Protein 4TWI (pdb70)

Foldseek 3Di:
DVVVLCQLLVWPAEAEEEALQQCVVQVQDRLPQALPPVSPHRVLCLQAPVNCVVCVLVSLVSLLVNQQSLLPTAHFLLLLLQQLCVVVVRYDAYEYCDQHCRNVRSPRDHYQHQFHHSQKKAFPPDGDIDGDNHGDDGPPFDADPVPRGGIDGGTHHPVGDGPPVSVVVLQVSLLPTQEYEYEHDQLPDPPSSVSPVNNVVVNHAYAYEEQDDHPCNVRHPHHHHDRSSVVSNVSSVSSVVVND/DDDDDDD

Nearest PDB structures (foldseek):
  1ici-assembly1_A  TM=9.979E-01  e=3.029E-50  Archaeoglobus fulgidus
  1m2k-assembly1_A  TM=9.751E-01  e=1.712E-48  Archaeoglobus fulgidus
  1m2h-assembly1_A  TM=9.769E-01  e=1.102E-47  Archaeoglobus fulgidus
  1m2j-assembly1_A  TM=9.767E-01  e=1.927E-47  Archaeoglobus fulgidus
  1m2n-assembly1_B  TM=9.833E-01  e=1.233E-45  Archaeoglobus fulgidus

InterPro domains:
  IPR003000 Sirtuin family [PF02146] (20-192)
  IPR026590 Sirtuin family, catalytic core domain [PS50305] (1-243)
  IPR026591 Sirtuin, catalytic core small domain superfamily [G3DSA:3.30.1600.10] (29-162)
  IPR027546 Sirtuin, class III [MF_01121] (13-242)
  IPR027546 Sirtuin, class III [cd01412] (13-237)
  IPR029035 DHS-like NAD/FAD-binding domain superfamily [SSF52467] (3-240)
  IPR050134 NAD-dependent sirtuin protein deacylases [PTHR11085] (3-240)

Sequence (251 aa):
DEKLLKTIAESKYLVALTGAGVSAESGIPTFRGKDGLWNRYRPEELANPQAFAKDPEKVWKWYAWRMEKVFNAQPNKAHQAFAELERLGVLKCLLITQNVDDLHEERAGSRNVIHLHGSLRVVRCTSCNNSFEVESSAPKIPPLPKCDKCGSLLRPGVVWFGEMLPPDVLDRAMREVERADVIIVAGTSAVVVQPAASSLPLIVKQRGGAIIEINPDETPLTPIADYSLRGKAGEVMDELVRHVRKALSKGGARHR

Structure (mmCIF, N/CA/C/O backbone):
data_4TWI
#
_entry.id   4TWI
#
_cell.length_a   44.610
_cell.length_b   51.362
_cell.length_c   57.687
_cell.angle_alpha   90.00
_cell.angle_beta   101.85
_cell.angle_gamma   90.00
#
_symmetry.space_group_name_H-M   'P 1 21 1'
#
loop_
_entity.id
_entity.type
_entity.pdbx_description
1 polymer 'NAD-dependent protein deacylase 1'
2 polymer 'Succinylated H4 Peptide (aa8-20)'
3 non-polymer 'ZINC ION'
4 non-polymer GLYCEROL
5 water water
#
loop_
_atom_site.group_PDB
_atom_site.id
_atom_site.type_symbol
_atom_site.label_atom_id
_atom_site.label_alt_id
_atom_site.label_comp_id
_atom_site.label_asym_id
_atom_site.label_entity_id
_atom_site.label_seq_id
_atom_site.pdbx_PDB_ins_code
_atom_site.Cartn_x
_atom_site.Cartn_y
_atom_site.Cartn_z
_atom_site.occupancy
_atom_site.B_iso_or_equiv
_atom_site.auth_seq_id
_atom_site.auth_comp_id
_atom_site.auth_asym_id
_atom_site.auth_atom_id
_atom_site.pdbx_PDB_model_num
ATOM 1 N N . ASP A 1 2 ? 20.737 13.154 3.462 1.00 38.79 2 ASP A N 1
ATOM 2 C CA . ASP A 1 2 ? 19.616 13.142 2.475 1.00 39.06 2 ASP A CA 1
ATOM 3 C C . ASP A 1 2 ? 19.874 12.171 1.325 1.00 37.41 2 ASP A C 1
ATOM 4 O O . ASP A 1 2 ? 19.198 11.151 1.210 1.00 36.92 2 ASP A O 1
ATOM 9 N N . GLU A 1 3 ? 20.861 12.488 0.490 1.00 35.93 3 GLU A N 1
ATOM 10 C CA . GLU A 1 3 ? 21.017 11.843 -0.819 1.00 34.82 3 GLU A CA 1
ATOM 11 C C . GLU A 1 3 ? 21.181 10.324 -0.761 1.00 32.87 3 GLU A C 1
ATOM 12 O O . GLU A 1 3 ? 20.544 9.604 -1.532 1.00 31.92 3 GLU A O 1
ATOM 18 N N . LYS A 1 4 ? 22.028 9.840 0.144 1.00 31.20 4 LYS A N 1
ATOM 19 C CA . LYS A 1 4 ? 22.215 8.398 0.322 1.00 29.99 4 LYS A CA 1
ATOM 20 C C . LYS A 1 4 ? 20.937 7.758 0.868 1.00 28.35 4 LYS A C 1
ATOM 21 O O . LYS A 1 4 ? 20.535 6.680 0.427 1.00 28.41 4 LYS A O 1
ATOM 23 N N . LEU A 1 5 ? 20.311 8.431 1.831 1.00 27.51 5 LEU A N 1
ATOM 24 C CA . LEU A 1 5 ? 19.021 8.005 2.376 1.00 26.88 5 LEU A CA 1
ATOM 25 C C . LEU A 1 5 ? 17.930 7.999 1.300 1.00 26.06 5 LEU A C 1
ATOM 26 O O . LEU A 1 5 ? 17.204 7.013 1.143 1.00 25.70 5 LEU A O 1
ATOM 31 N N . LEU A 1 6 ? 17.827 9.099 0.560 1.00 25.57 6 LEU A N 1
ATOM 32 C CA . LEU A 1 6 ? 16.844 9.224 -0.520 1.00 24.80 6 LEU A CA 1
ATOM 33 C C . LEU A 1 6 ? 17.035 8.132 -1.565 1.00 24.68 6 LEU A C 1
ATOM 34 O O . LEU A 1 6 ? 16.067 7.500 -1.989 1.00 24.01 6 LEU A O 1
ATOM 36 N N . LYS A 1 7 ? 18.289 7.910 -1.964 1.00 24.59 7 LYS A N 1
ATOM 37 C CA . LYS A 1 7 ? 18.627 6.875 -2.942 1.00 24.46 7 LYS A CA 1
ATOM 38 C C . LYS A 1 7 ? 18.251 5.477 -2.453 1.00 24.24 7 LYS A C 1
ATOM 39 O O . LYS A 1 7 ? 17.710 4.677 -3.216 1.00 24.64 7 LYS A O 1
ATOM 41 N N . THR A 1 8 ? 18.541 5.192 -1.183 1.00 23.61 8 THR A N 1
ATOM 42 C CA . THR A 1 8 ? 18.188 3.909 -0.570 1.00 23.11 8 THR A CA 1
ATOM 43 C C . THR A 1 8 ? 16.689 3.619 -0.694 1.00 22.79 8 THR A C 1
ATOM 44 O O . THR A 1 8 ? 16.293 2.502 -1.030 1.00 21.80 8 THR A O 1
ATOM 48 N N . ILE A 1 9 ? 15.861 4.628 -0.432 1.00 23.10 9 ILE A N 1
ATOM 49 C CA . ILE A 1 9 ? 14.409 4.464 -0.511 1.00 23.44 9 ILE A CA 1
ATOM 50 C C . ILE A 1 9 ? 13.951 4.414 -1.964 1.00 24.10 9 ILE A C 1
ATOM 51 O O . ILE A 1 9 ? 13.190 3.526 -2.347 1.00 23.79 9 ILE A O 1
ATOM 56 N N . ALA A 1 10 ? 14.417 5.374 -2.760 1.00 25.46 10 ALA A N 1
ATOM 57 C CA . ALA A 1 10 ? 14.001 5.500 -4.161 1.00 26.58 10 ALA A CA 1
ATOM 58 C C . ALA A 1 10 ? 14.339 4.263 -4.991 1.00 27.15 10 ALA A C 1
ATOM 59 O O . ALA A 1 10 ? 13.531 3.827 -5.809 1.00 27.70 10 ALA A O 1
ATOM 61 N N . GLU A 1 11 ? 15.524 3.696 -4.771 1.00 28.35 11 GLU A N 1
ATOM 62 C CA . GLU A 1 11 ? 15.991 2.547 -5.551 1.00 28.40 11 GLU A CA 1
ATOM 63 C C . GLU A 1 11 ? 15.614 1.186 -4.951 1.00 27.60 11 GLU A C 1
ATOM 64 O O . GLU A 1 11 ? 15.956 0.147 -5.516 1.00 26.85 11 GLU A O 1
ATOM 70 N N . SER A 1 12 ? 14.906 1.184 -3.823 1.00 26.64 12 SER A N 1
ATOM 71 C CA . SER A 1 12 ? 14.525 -0.069 -3.163 1.00 25.85 12 SER A CA 1
ATOM 72 C C . SER A 1 12 ? 13.682 -0.949 -4.080 1.00 25.22 12 SER A C 1
ATOM 73 O O . SER A 1 12 ? 12.870 -0.446 -4.857 1.00 25.64 12 SER A O 1
ATOM 76 N N . LYS A 1 13 ? 13.890 -2.260 -3.986 1.00 25.01 13 LYS A N 1
ATOM 77 C CA . LYS A 1 13 ? 13.148 -3.238 -4.782 1.00 24.86 13 LYS A CA 1
ATOM 78 C C . LYS A 1 13 ? 11.923 -3.773 -4.043 1.00 23.47 13 LYS A C 1
ATOM 79 O O . LYS A 1 13 ? 10.925 -4.137 -4.669 1.00 22.71 13 LYS A O 1
ATOM 85 N N . TYR A 1 14 ? 12.002 -3.837 -2.716 1.00 21.80 14 TYR A N 1
ATOM 86 C CA . TYR A 1 14 ?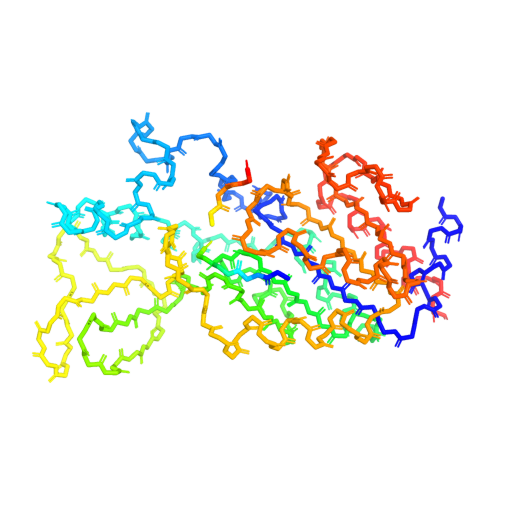 10.870 -4.280 -1.908 1.00 20.49 14 TYR A CA 1
ATOM 87 C C . TYR A 1 14 ? 10.908 -3.627 -0.528 1.00 19.42 14 TYR A C 1
ATOM 88 O O . TYR A 1 14 ? 11.338 -4.237 0.447 1.00 19.36 14 TYR A O 1
ATOM 97 N N . LEU A 1 15 ? 10.470 -2.374 -0.466 1.00 18.32 15 LEU A N 1
ATOM 98 C CA . LEU A 1 15 ? 10.438 -1.628 0.788 1.00 17.53 15 LEU A CA 1
ATOM 99 C C . LEU A 1 15 ? 9.175 -1.956 1.580 1.00 16.53 15 LEU A C 1
ATOM 100 O O . LEU A 1 15 ? 8.072 -2.008 1.030 1.00 15.86 15 LEU A O 1
ATOM 105 N N . VAL A 1 16 ? 9.350 -2.171 2.879 1.00 15.54 16 VAL A N 1
ATOM 106 C CA . VAL A 1 16 ? 8.232 -2.362 3.788 1.00 14.77 16 VAL A CA 1
ATOM 107 C C . VAL A 1 16 ? 8.389 -1.394 4.945 1.00 14.08 16 VAL A C 1
ATOM 108 O O . VAL A 1 16 ? 9.402 -0.698 5.065 1.00 13.75 16 VAL A O 1
ATOM 112 N N . ALA A 1 17 ? 7.373 -1.340 5.790 1.00 13.32 17 ALA A N 1
ATOM 113 C CA . ALA A 1 17 ? 7.416 -0.460 6.933 1.00 12.71 17 ALA A CA 1
ATOM 114 C C . ALA A 1 17 ? 6.859 -1.147 8.161 1.00 12.25 17 ALA A C 1
ATOM 115 O O . ALA A 1 17 ? 6.033 -2.058 8.067 1.00 12.09 17 ALA A O 1
ATOM 117 N N . LEU A 1 18 ? 7.358 -0.712 9.311 1.00 11.70 18 LEU A N 1
ATOM 118 C CA . LEU A 1 18 ? 6.822 -1.107 10.599 1.00 11.48 18 LEU A CA 1
ATOM 119 C C . LEU A 1 18 ? 6.509 0.182 11.340 1.00 11.13 18 LEU A C 1
ATOM 120 O O . LEU A 1 18 ? 7.392 1.018 11.513 1.00 11.28 18 LEU A O 1
ATOM 125 N N . THR A 1 19 ? 5.260 0.354 11.763 1.00 10.86 19 THR A N 1
ATOM 126 C CA . THR A 1 19 ? 4.880 1.559 12.496 1.00 10.77 19 THR A CA 1
ATOM 1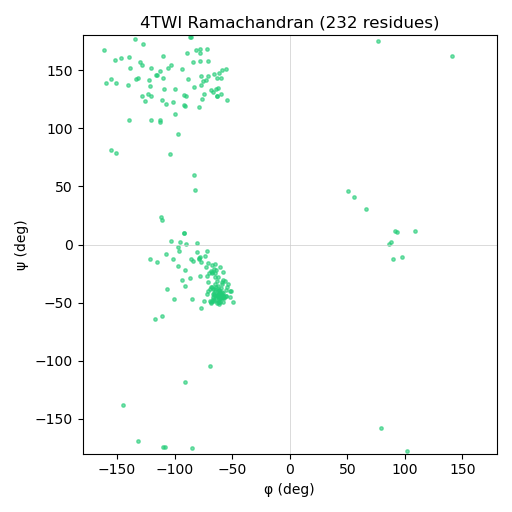27 C C . THR A 1 19 ? 4.341 1.218 13.884 1.00 10.79 19 THR A C 1
ATOM 128 O O . THR A 1 19 ? 3.812 0.126 14.112 1.00 10.39 19 THR A O 1
ATOM 132 N N . GLY A 1 20 ? 4.510 2.161 14.804 1.00 10.98 20 GLY A N 1
ATOM 133 C CA . GLY A 1 20 ? 3.995 2.042 16.163 1.00 11.25 20 GLY A CA 1
ATOM 134 C C . GLY A 1 20 ? 3.256 3.301 16.569 1.00 11.52 20 GLY A C 1
ATOM 135 O O . GLY A 1 20 ? 3.005 4.176 15.744 1.00 11.33 20 GLY A O 1
ATOM 136 N N . ALA A 1 21 ? 2.939 3.403 17.857 1.00 11.95 21 ALA A N 1
ATOM 137 C CA . ALA A 1 21 ? 2.037 4.445 18.368 1.00 12.28 21 ALA A CA 1
ATOM 138 C C . ALA A 1 21 ? 2.479 5.881 18.074 1.00 12.49 21 ALA A C 1
ATOM 139 O O . ALA A 1 21 ? 1.651 6.792 18.057 1.00 12.41 21 ALA A O 1
ATOM 141 N N . GLY A 1 22 ? 3.775 6.081 17.847 1.00 12.93 22 GLY A N 1
ATOM 142 C CA . GLY A 1 22 ? 4.323 7.406 17.600 1.00 13.20 22 GLY A CA 1
ATOM 143 C C . GLY A 1 22 ? 3.842 8.078 16.326 1.00 13.35 22 GLY A C 1
ATOM 144 O O . GLY A 1 22 ? 3.860 9.304 16.240 1.00 14.46 22 GLY A O 1
ATOM 145 N N . VAL A 1 23 ? 3.406 7.302 15.337 1.00 13.09 23 VAL A N 1
ATOM 146 C CA . VAL A 1 23 ? 2.853 7.899 14.114 1.00 13.04 23 VAL A CA 1
ATOM 147 C C . VAL A 1 23 ? 1.409 8.395 14.295 1.00 12.86 23 VAL A C 1
ATOM 148 O O . VAL A 1 23 ? 0.905 9.110 13.447 1.00 13.17 23 VAL A O 1
ATOM 152 N N . SER A 1 24 ? 0.757 8.048 15.406 1.00 12.76 24 SER A N 1
ATOM 153 C CA . SER A 1 24 ? -0.627 8.462 15.627 1.00 12.79 24 SER A CA 1
ATOM 154 C C . SER A 1 24 ? -0.819 9.547 16.690 1.00 12.94 24 SER A C 1
ATOM 155 O O . SER A 1 24 ? -1.919 10.076 16.816 1.00 12.69 24 SER A O 1
ATOM 158 N N . ALA A 1 25 ? 0.240 9.892 17.426 1.00 13.24 25 ALA A N 1
ATOM 159 C CA . ALA A 1 25 ? 0.174 10.960 18.435 1.00 13.63 25 ALA A CA 1
ATOM 160 C C . ALA A 1 25 ? -0.325 12.283 17.853 1.00 14.00 25 ALA A C 1
ATOM 161 O O . ALA A 1 25 ? -1.106 12.994 18.490 1.00 13.70 25 ALA A O 1
ATOM 163 N N . GLU A 1 26 ? 0.111 12.602 16.638 1.00 14.69 26 GLU A N 1
ATOM 164 C CA . GLU A 1 26 ? -0.281 13.855 15.980 1.00 15.44 26 GLU A CA 1
ATOM 165 C C . GLU A 1 26 ? -1.748 13.874 15.517 1.00 14.76 26 GLU A C 1
ATOM 166 O O . GLU A 1 26 ? -2.244 14.903 15.049 1.00 14.48 26 GLU A O 1
ATOM 172 N N . SER A 1 27 ? -2.437 12.740 15.652 1.00 14.00 27 SER A N 1
ATOM 173 C CA . SER A 1 27 ? -3.885 12.676 15.456 1.00 13.82 27 SER A CA 1
ATOM 174 C C . SER A 1 27 ? -4.639 12.809 16.781 1.00 13.72 27 SER A C 1
ATOM 175 O O . SER A 1 27 ? -5.866 12.717 16.806 1.00 13.94 27 SER A O 1
ATOM 178 N N . GLY A 1 28 ? -3.908 12.997 17.878 1.00 13.68 28 GLY A N 1
ATOM 179 C CA . GLY A 1 28 ? -4.514 13.106 19.208 1.00 13.66 28 GLY A CA 1
ATOM 180 C C . GLY A 1 28 ? -4.615 11.809 19.995 1.00 13.78 28 GLY A C 1
ATOM 181 O O . GLY A 1 28 ? -5.272 11.769 21.033 1.00 13.56 28 GLY A O 1
ATOM 182 N N . ILE A 1 29 ? -3.967 10.749 19.516 1.00 13.95 29 ILE A N 1
ATOM 183 C CA . ILE A 1 29 ? -3.994 9.456 20.200 1.00 14.26 29 ILE A CA 1
ATOM 184 C C . ILE A 1 29 ? -2.705 9.278 21.010 1.00 14.88 29 ILE A C 1
ATOM 185 O O . ILE A 1 29 ? -1.629 9.150 20.429 1.00 14.78 29 ILE A O 1
ATOM 190 N N . PRO A 1 30 ? -2.800 9.267 22.357 1.00 15.37 30 PRO A N 1
ATOM 191 C CA . PRO A 1 30 ? -1.592 9.090 23.174 1.00 16.08 30 PRO A CA 1
ATOM 192 C C . PRO A 1 30 ? -0.823 7.818 22.826 1.00 16.94 30 PRO A C 1
ATOM 193 O O . PRO A 1 30 ? -1.428 6.838 22.388 1.00 17.25 30 PRO A O 1
ATOM 197 N N . THR A 1 31 ? 0.492 7.828 23.022 1.00 17.93 31 THR A N 1
ATOM 198 C CA . THR A 1 31 ? 1.305 6.644 22.714 1.00 19.13 31 THR A CA 1
ATOM 199 C C . THR A 1 31 ? 1.075 5.493 23.692 1.00 20.63 31 THR A C 1
ATOM 200 O O . THR A 1 31 ? 1.456 4.357 23.407 1.00 21.00 31 THR A O 1
ATOM 204 N N . PHE A 1 32 ? 0.462 5.778 24.839 1.00 21.89 32 PHE A N 1
ATOM 205 C CA . PHE A 1 32 ? 0.267 4.760 25.871 1.00 23.79 32 PHE A CA 1
ATOM 206 C C . PHE A 1 32 ? 1.607 4.123 26.267 1.00 25.03 32 PHE A C 1
ATOM 207 O O . PHE A 1 32 ? 1.718 2.910 26.443 1.00 25.60 32 PHE A O 1
ATOM 215 N N . ARG A 1 33 ? 2.623 4.979 26.375 1.00 26.01 33 ARG A N 1
ATOM 216 C CA . ARG A 1 33 ? 3.877 4.665 27.051 1.00 27.27 33 ARG A CA 1
ATOM 217 C C . ARG A 1 33 ? 3.897 5.302 28.445 1.00 26.93 33 ARG A C 1
ATOM 218 O O . ARG A 1 33 ? 4.757 4.978 29.268 1.00 28.14 33 ARG A O 1
ATOM 226 N N . GLY A 1 34 ? 2.953 6.211 28.697 1.00 25.26 34 GLY A N 1
ATOM 227 C CA . GLY A 1 34 ? 2.742 6.778 30.026 1.00 24.03 34 GLY A CA 1
ATOM 228 C C . GLY A 1 34 ? 1.732 5.948 30.796 1.00 22.72 34 GLY A C 1
ATOM 229 O O . GLY A 1 34 ? 1.955 4.759 31.038 1.00 22.91 34 GLY A O 1
ATOM 230 N N . LYS A 1 35 ? 0.613 6.567 31.168 1.00 21.06 35 LYS A N 1
ATOM 231 C CA . LYS A 1 35 ? -0.444 5.881 31.906 1.00 19.86 35 LYS A CA 1
ATOM 232 C C . LYS A 1 35 ? -1.667 5.652 31.011 1.00 18.25 35 LYS A C 1
ATOM 233 O O . LYS A 1 35 ? -1.616 5.911 29.806 1.00 17.63 35 LYS A O 1
ATOM 239 N N . ASP A 1 36 ? -2.749 5.138 31.588 1.00 16.82 36 ASP A N 1
ATOM 240 C CA . ASP A 1 36 ? -3.883 4.644 30.799 1.00 16.25 36 ASP A CA 1
ATOM 241 C C . ASP A 1 36 ? -4.637 5.724 30.002 1.00 15.79 36 ASP A C 1
ATOM 242 O O . ASP A 1 36 ? -5.332 5.406 29.039 1.00 15.51 36 ASP A O 1
ATOM 247 N N . GLY A 1 37 ? -4.505 6.988 30.399 1.00 15.26 37 GLY A N 1
ATOM 248 C CA . GLY A 1 37 ? -5.059 8.095 29.609 1.00 15.15 37 GLY A CA 1
ATOM 249 C C . GLY A 1 37 ? -6.487 8.513 29.928 1.00 15.00 37 GLY A C 1
ATOM 250 O O . GLY A 1 37 ? -6.934 9.564 29.472 1.00 14.67 37 GLY A O 1
ATOM 251 N N . LEU A 1 38 ? -7.199 7.699 30.706 1.00 15.02 38 LEU A N 1
ATOM 252 C CA . LEU A 1 38 ? -8.586 7.980 31.092 1.00 15.13 38 LEU A CA 1
ATOM 253 C C . LEU A 1 38 ? -8.652 8.295 32.593 1.00 15.44 38 LEU A C 1
ATOM 254 O O . LEU A 1 38 ? -9.041 9.405 32.984 1.00 15.23 38 LEU A O 1
ATOM 259 N N . TRP A 1 39 ? -8.269 7.322 33.422 1.00 16.00 39 TRP A N 1
ATOM 260 C CA . TRP A 1 39 ? -8.093 7.535 34.869 1.00 16.52 39 TRP A CA 1
ATOM 261 C C . TRP A 1 39 ? -6.690 8.038 35.187 1.00 17.14 39 TRP A C 1
ATOM 262 O O . TRP A 1 39 ? -6.476 8.733 36.185 1.00 17.57 39 TRP A O 1
ATOM 273 N N . ASN A 1 40 ? -5.737 7.651 34.342 1.00 17.42 40 ASN A N 1
ATOM 274 C CA . ASN A 1 40 ? -4.314 7.782 34.623 1.00 17.85 40 ASN A CA 1
ATOM 275 C C . ASN A 1 40 ? -3.931 7.218 35.991 1.00 18.61 40 ASN A C 1
ATOM 276 O O . ASN A 1 40 ? -3.201 7.840 36.755 1.00 18.39 40 ASN A O 1
ATOM 281 N N . ARG A 1 41 ? -4.442 6.020 36.268 1.00 19.76 41 ARG A N 1
ATOM 282 C CA . ARG A 1 41 ? -4.139 5.279 37.492 1.00 21.14 41 ARG A CA 1
ATOM 283 C C . ARG A 1 41 ? -3.390 3.971 37.227 1.00 20.97 41 ARG A C 1
ATOM 284 O O . ARG A 1 41 ? -2.842 3.369 38.155 1.00 20.37 41 ARG A O 1
ATOM 292 N N . TYR A 1 42 ? -3.380 3.532 35.969 1.00 20.50 42 TYR A N 1
ATOM 293 C CA . TYR A 1 42 ? -2.746 2.281 35.579 1.00 20.46 42 TYR A CA 1
ATOM 294 C C . TYR A 1 42 ? -1.795 2.515 34.418 1.00 20.11 42 TYR A C 1
ATOM 295 O O . TYR A 1 42 ? -1.964 3.457 33.637 1.00 19.90 42 TYR A O 1
ATOM 304 N N . ARG A 1 43 ? -0.791 1.652 34.303 1.00 20.08 43 ARG A N 1
ATOM 305 C CA . ARG A 1 43 ? -0.041 1.539 33.060 1.00 20.63 43 ARG A CA 1
ATOM 306 C C . ARG A 1 43 ? -0.988 0.865 32.051 1.00 19.24 43 ARG A C 1
ATOM 307 O O . ARG A 1 43 ? -1.801 0.023 32.436 1.00 18.40 43 ARG A O 1
ATOM 315 N N . PRO A 1 44 ? -0.912 1.247 30.766 1.00 18.39 44 PRO A N 1
ATOM 316 C CA . PRO A 1 44 ? -1.811 0.641 29.765 1.00 18.03 44 PRO A CA 1
ATOM 317 C C . PRO A 1 44 ? -1.743 -0.890 29.728 1.00 17.81 44 PRO A C 1
ATOM 318 O O . PRO A 1 44 ? -2.768 -1.552 29.537 1.00 17.58 44 PRO A O 1
ATOM 322 N N . GLU A 1 45 ? -0.546 -1.440 29.920 1.00 17.55 45 GLU A N 1
ATOM 323 C CA . GLU A 1 45 ? -0.367 -2.892 29.934 1.00 17.86 45 GLU A CA 1
ATOM 324 C C . GLU A 1 45 ? -1.105 -3.579 31.093 1.00 17.25 45 GLU A C 1
ATOM 325 O O . GLU A 1 45 ? -1.405 -4.768 31.010 1.00 17.18 45 GLU A O 1
ATOM 331 N N . GLU A 1 46 ? -1.405 -2.830 32.156 1.00 16.72 46 GLU A N 1
ATOM 332 C CA . GLU A 1 46 ? -2.157 -3.359 33.296 1.00 16.61 46 GLU A CA 1
ATOM 333 C C . GLU A 1 46 ? -3.662 -3.442 33.034 1.00 15.65 46 GLU A C 1
ATOM 334 O O . GLU A 1 46 ? -4.388 -4.045 33.825 1.00 15.40 46 GLU A O 1
ATOM 340 N N . LEU A 1 47 ? -4.125 -2.806 31.959 1.00 14.17 47 LEU A N 1
ATOM 341 C CA . LEU A 1 47 ? -5.519 -2.900 31.521 1.00 13.78 47 LEU A CA 1
ATOM 342 C C . LEU A 1 47 ? -5.662 -3.767 30.274 1.00 13.36 47 LEU A C 1
ATOM 343 O O . LEU A 1 47 ? -6.636 -4.513 30.147 1.00 13.50 47 LEU A O 1
ATOM 348 N N . ALA A 1 48 ? -4.701 -3.665 29.354 1.00 13.20 48 ALA A N 1
ATOM 349 C CA . ALA A 1 48 ? -4.708 -4.459 28.123 1.00 13.02 48 ALA A CA 1
ATOM 350 C C . ALA A 1 48 ? -4.118 -5.852 28.367 1.00 12.93 48 ALA A C 1
ATOM 351 O O . ALA A 1 48 ? -3.115 -6.233 27.756 1.00 12.74 48 ALA A O 1
ATOM 353 N N . ASN A 1 49 ? -4.739 -6.609 29.267 1.00 12.89 49 ASN A N 1
ATOM 354 C CA . ASN A 1 49 ? -4.317 -7.985 29.522 1.00 12.82 49 ASN A CA 1
ATOM 355 C C . ASN A 1 49 ? -5.481 -8.856 30.007 1.00 12.58 49 ASN A C 1
ATOM 356 O O . ASN A 1 49 ? -6.488 -8.331 30.485 1.00 12.43 49 ASN A O 1
ATOM 361 N N . PRO A 1 50 ? -5.362 -10.187 29.854 1.00 12.56 50 PRO A N 1
ATOM 362 C CA . PRO A 1 50 ? -6.481 -11.069 30.212 1.00 12.49 50 PRO A CA 1
ATOM 363 C C . PRO A 1 50 ? -6.786 -11.114 31.710 1.00 12.42 50 PRO A C 1
ATOM 364 O O . PRO A 1 50 ? -7.912 -11.428 32.091 1.00 12.40 50 PRO A O 1
ATOM 368 N N . GLN A 1 51 ? -5.797 -10.817 32.552 1.00 12.57 51 GLN A N 1
ATOM 369 C CA . GLN A 1 51 ? -6.002 -10.861 33.998 1.00 12.53 51 GLN A CA 1
ATOM 370 C C . GLN A 1 51 ? -6.928 -9.721 34.414 1.00 12.48 51 GLN A C 1
ATOM 371 O O . GLN A 1 51 ? -7.903 -9.936 35.133 1.00 12.31 51 GLN A O 1
ATOM 377 N N . ALA A 1 52 ? -6.639 -8.515 33.937 1.00 12.48 52 ALA A N 1
ATOM 378 C CA . ALA A 1 52 ? -7.504 -7.365 34.201 1.00 12.57 52 ALA A CA 1
ATOM 379 C C . ALA A 1 52 ? -8.929 -7.599 33.691 1.00 12.66 52 ALA A C 1
ATOM 380 O O . ALA A 1 52 ? -9.907 -7.238 34.354 1.00 12.92 52 ALA A O 1
ATOM 382 N N . PHE A 1 53 ? -9.048 -8.203 32.511 1.00 12.56 53 PHE A N 1
ATOM 383 C CA . PHE A 1 53 ? -10.345 -8.417 31.891 1.00 12.67 53 PHE A CA 1
ATOM 384 C C . PHE A 1 53 ? -11.180 -9.440 32.661 1.00 13.03 53 PHE A C 1
ATOM 385 O O . PHE A 1 53 ? -12.388 -9.285 32.765 1.00 12.99 53 PHE A O 1
ATOM 393 N N . ALA A 1 54 ? -10.530 -10.469 33.204 1.00 13.51 54 ALA A N 1
ATOM 394 C CA . ALA A 1 54 ? -11.200 -11.449 34.065 1.00 13.75 54 ALA A CA 1
ATOM 395 C C . ALA A 1 54 ? -11.616 -10.847 35.412 1.00 14.25 54 ALA A C 1
ATOM 396 O O . ALA A 1 54 ? -12.683 -11.173 35.931 1.00 14.19 54 ALA A O 1
ATOM 398 N N . LYS A 1 55 ? -10.773 -9.982 35.975 1.00 14.81 55 LYS A N 1
ATOM 399 C CA . LYS A 1 55 ? -11.069 -9.307 37.250 1.00 15.36 55 LYS A CA 1
ATOM 400 C C . LYS A 1 55 ? -12.238 -8.328 37.147 1.00 15.16 55 LYS A C 1
ATOM 401 O O . LYS A 1 55 ? -13.101 -8.276 38.022 1.00 14.62 55 LYS A O 1
ATOM 407 N N . ASP A 1 56 ? -12.238 -7.524 36.091 1.00 14.90 56 ASP A N 1
ATOM 408 C CA . ASP A 1 56 ? -13.208 -6.445 35.958 1.00 14.86 56 ASP A CA 1
ATOM 409 C C . ASP A 1 56 ? -13.393 -6.118 34.479 1.00 14.52 56 ASP A C 1
ATOM 410 O O . ASP A 1 56 ? -12.789 -5.176 33.972 1.00 14.52 56 ASP A O 1
ATOM 415 N N . PRO A 1 57 ? -14.222 -6.910 33.779 1.00 14.40 57 PRO A N 1
ATOM 416 C CA . PRO A 1 57 ? -14.437 -6.667 32.355 1.00 14.43 57 PRO A CA 1
ATOM 417 C C . PRO A 1 57 ? -15.121 -5.324 32.059 1.00 14.68 57 PRO A C 1
ATOM 418 O O . PRO A 1 57 ? -14.895 -4.753 30.994 1.00 14.12 57 PRO A O 1
ATOM 422 N N . GLU A 1 58 ? -15.927 -4.817 32.991 1.00 15.08 58 GLU A N 1
ATOM 423 C CA . GLU A 1 58 ? -16.575 -3.518 32.792 1.00 15.65 58 GLU A CA 1
ATOM 424 C C . GLU A 1 58 ? -15.541 -2.393 32.759 1.00 15.15 58 GLU A C 1
ATOM 425 O O . GLU A 1 58 ? -15.628 -1.503 31.915 1.00 15.00 58 GLU A O 1
ATOM 431 N N . LYS A 1 59 ? -14.571 -2.437 33.673 1.00 14.74 59 LYS A N 1
ATOM 432 C CA . LYS A 1 59 ? -13.503 -1.434 33.716 1.00 14.57 59 LYS A CA 1
ATOM 433 C C . LYS A 1 59 ? -12.685 -1.463 32.434 1.00 13.83 59 LYS A C 1
ATOM 434 O O . LYS A 1 59 ? -12.407 -0.416 31.840 1.00 13.59 59 LYS A O 1
ATOM 440 N N . VAL A 1 60 ? -12.295 -2.664 32.015 1.00 13.00 60 VAL A N 1
ATOM 441 C CA . VAL A 1 60 ? -11.512 -2.816 30.798 1.00 12.64 60 VAL A CA 1
ATOM 442 C C . VAL A 1 60 ? -12.319 -2.358 29.581 1.00 12.46 60 VAL A C 1
ATOM 443 O O . VAL A 1 60 ? -11.791 -1.641 28.740 1.00 12.18 60 VAL A O 1
ATOM 447 N N . TRP A 1 61 ? -13.592 -2.747 29.498 1.00 12.39 61 TRP A N 1
ATOM 448 C CA . TRP A 1 61 ? -14.455 -2.292 28.392 1.00 12.55 61 TRP A CA 1
ATOM 449 C C . TRP A 1 61 ? -14.659 -0.774 28.363 1.00 12.85 61 TRP A C 1
ATOM 450 O O . TRP A 1 61 ? -14.674 -0.175 27.290 1.00 12.90 61 TRP A O 1
ATOM 461 N N . LYS A 1 62 ? -14.832 -0.155 29.528 1.00 13.27 62 LYS A N 1
ATOM 462 C CA . LYS A 1 62 ? -14.964 1.304 29.596 1.00 13.74 62 LYS A CA 1
ATOM 463 C C . LYS A 1 62 ? -13.744 1.981 28.970 1.00 13.22 62 LYS A C 1
ATOM 464 O O . LYS A 1 62 ? -13.870 2.919 28.177 1.00 12.94 62 LYS A O 1
ATOM 470 N N . TRP A 1 63 ? -12.564 1.495 29.335 1.00 12.82 63 TRP A N 1
ATOM 471 C CA . TRP A 1 63 ? -11.316 1.977 28.757 1.00 12.48 63 TRP A CA 1
ATOM 472 C C . TRP A 1 63 ? -11.306 1.795 27.238 1.00 12.26 63 TRP A C 1
ATOM 473 O O . TRP A 1 63 ? -11.012 2.735 26.510 1.00 12.22 63 TRP A O 1
ATOM 484 N N . TYR A 1 64 ? -11.652 0.601 26.756 1.00 12.07 64 TYR A N 1
ATOM 485 C CA . TYR A 1 64 ? -11.638 0.345 25.308 1.00 11.85 64 TYR A CA 1
ATOM 486 C C . TYR A 1 64 ? -12.687 1.150 24.535 1.00 11.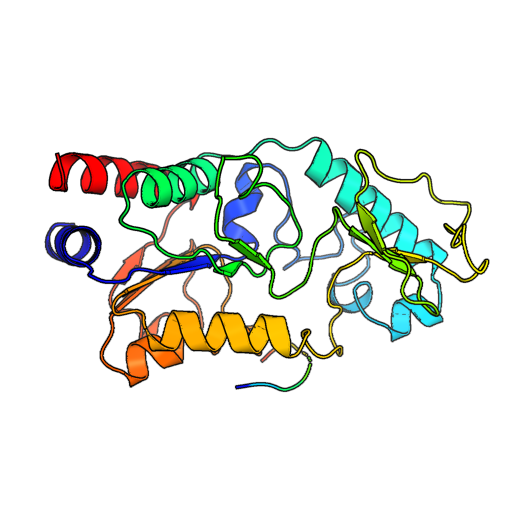90 64 TYR A C 1
ATOM 487 O O . TYR A 1 64 ? -12.405 1.620 23.432 1.00 11.84 64 TYR A O 1
ATOM 496 N N . ALA A 1 65 ? -13.873 1.316 25.115 1.00 11.72 65 ALA A N 1
ATOM 497 C CA . ALA A 1 65 ? -14.921 2.151 24.512 1.00 11.77 65 ALA A CA 1
ATOM 498 C C . ALA A 1 65 ? -14.434 3.589 24.332 1.00 11.76 65 ALA A C 1
ATOM 499 O O . ALA A 1 65 ? -14.669 4.209 23.285 1.00 11.70 65 ALA A O 1
ATOM 501 N N . TRP A 1 66 ? -13.757 4.110 25.355 1.00 11.91 66 TRP A N 1
ATOM 502 C CA . TRP A 1 66 ? -13.123 5.429 25.280 1.00 12.05 66 TRP A CA 1
ATOM 503 C C . TRP A 1 66 ? -12.045 5.458 24.185 1.00 12.30 66 TRP A C 1
ATOM 504 O O . TRP A 1 66 ? -12.063 6.341 23.328 1.00 12.03 66 TRP A O 1
ATOM 515 N N . ARG A 1 67 ? -11.128 4.488 24.210 1.00 12.71 67 ARG A N 1
ATOM 516 C CA . ARG A 1 67 ? -10.079 4.363 23.178 1.00 13.36 67 ARG A CA 1
ATOM 517 C C . ARG A 1 67 ? -10.683 4.361 21.769 1.00 13.28 67 ARG A C 1
ATOM 518 O O . ARG A 1 67 ? -10.174 5.022 20.858 1.00 13.44 67 ARG A O 1
ATOM 526 N N . MET A 1 68 ? -11.754 3.586 21.595 1.00 13.21 68 MET A N 1
ATOM 527 C CA . MET A 1 68 ? -12.447 3.475 20.312 1.00 13.38 68 MET A CA 1
ATOM 528 C C . MET A 1 68 ? -13.032 4.805 19.845 1.00 13.42 68 MET A C 1
ATOM 529 O O . MET A 1 68 ? -12.827 5.210 18.705 1.00 12.88 68 MET A O 1
ATOM 534 N N . GLU A 1 69 ? -13.761 5.475 20.730 1.00 13.75 69 GLU A N 1
ATOM 535 C CA . GLU A 1 69 ? -14.362 6.764 20.402 1.00 14.32 69 GLU A CA 1
ATOM 536 C C . GLU A 1 69 ? -13.301 7.773 19.961 1.00 14.05 69 GLU A C 1
ATOM 537 O O . GLU A 1 69 ? -13.490 8.475 18.967 1.00 13.26 69 GLU A O 1
ATOM 543 N N . LYS A 1 70 ? -12.195 7.845 20.699 1.00 14.03 70 LYS A N 1
ATOM 544 C CA . LYS A 1 70 ? -11.137 8.805 20.382 1.00 14.33 70 LYS A CA 1
ATOM 545 C C . LYS A 1 70 ? -10.538 8.519 19.008 1.00 14.00 70 LYS A C 1
ATOM 546 O O . LYS A 1 70 ? -10.317 9.440 18.220 1.00 13.92 70 LYS A O 1
ATOM 552 N N . VAL A 1 71 ? -10.278 7.245 18.722 1.00 13.60 71 VAL A N 1
ATOM 553 C CA . VAL A 1 71 ? -9.722 6.852 17.426 1.00 13.56 71 VAL A CA 1
ATOM 554 C C . VAL A 1 71 ? -10.717 7.095 16.292 1.00 13.69 71 VAL A C 1
ATOM 555 O O . VAL A 1 71 ? -10.351 7.646 15.254 1.00 13.26 71 VAL A O 1
ATOM 559 N N . PHE A 1 72 ? -11.970 6.686 16.484 1.00 13.83 72 PHE A N 1
ATOM 560 C CA . PHE A 1 72 ? -12.976 6.845 15.429 1.00 14.12 72 PHE A CA 1
ATOM 561 C C . PHE A 1 72 ? -13.231 8.322 15.098 1.00 14.81 72 PHE A C 1
ATOM 562 O O . PHE A 1 72 ? -13.536 8.650 13.954 1.00 14.80 72 PHE A O 1
ATOM 570 N N . ASN A 1 73 ? -13.088 9.201 16.093 1.00 15.56 73 ASN A N 1
ATOM 571 C CA . ASN A 1 73 ? -13.226 10.657 15.900 1.00 16.58 73 ASN A CA 1
ATOM 572 C C . ASN A 1 73 ? -11.945 11.361 15.434 1.00 16.53 73 ASN A C 1
ATOM 573 O O . ASN A 1 73 ? -11.987 12.529 15.041 1.00 16.66 73 ASN A O 1
ATOM 578 N N . ALA A 1 74 ? -10.810 10.672 15.501 1.00 16.30 74 ALA A N 1
ATOM 579 C CA . ALA A 1 74 ? -9.534 11.237 15.061 1.00 16.26 74 ALA A CA 1
ATOM 580 C C . ALA A 1 74 ? -9.424 11.206 13.540 1.00 16.39 74 ALA A C 1
ATOM 581 O O . ALA A 1 74 ? -10.104 10.428 12.882 1.00 16.22 74 ALA A O 1
ATOM 583 N N . GLN A 1 75 ? -8.569 12.067 12.993 1.00 16.79 75 GLN A N 1
ATOM 584 C CA . GLN A 1 75 ? -8.277 12.072 11.564 1.00 16.84 75 GLN A CA 1
ATOM 585 C C . GLN A 1 75 ? -6.835 11.649 11.333 1.00 16.26 75 GLN A C 1
ATOM 586 O O . GLN A 1 75 ? -5.973 11.891 12.180 1.00 15.60 75 GLN A O 1
ATOM 592 N N . PRO A 1 76 ? -6.562 11.001 10.189 1.00 15.55 76 PRO A N 1
ATOM 593 C CA . PRO A 1 76 ? -5.166 10.709 9.881 1.00 15.41 76 PRO A CA 1
ATOM 594 C C . PRO A 1 76 ? -4.339 11.991 9.805 1.00 15.23 76 PRO A C 1
ATOM 595 O O . PRO A 1 76 ? -4.863 13.050 9.457 1.00 15.00 76 PRO A O 1
ATOM 599 N N . ASN A 1 77 ? -3.060 11.887 10.141 1.00 15.07 77 ASN A N 1
ATOM 600 C CA . ASN A 1 77 ? -2.149 13.026 10.149 1.00 15.06 77 ASN A CA 1
ATOM 601 C C . ASN A 1 77 ? -1.145 12.880 9.010 1.00 15.32 77 ASN A C 1
ATOM 602 O O . ASN A 1 77 ? -1.251 11.958 8.197 1.00 14.89 77 ASN A O 1
ATOM 607 N N . LYS A 1 78 ? -0.176 13.786 8.955 1.00 15.63 78 LYS A N 1
ATOM 608 C CA . LYS A 1 78 ? 0.826 13.787 7.881 1.00 16.16 78 LYS A CA 1
ATOM 609 C C . LYS A 1 78 ? 1.648 12.495 7.752 1.00 15.55 78 LYS A C 1
ATOM 610 O O . LYS A 1 78 ? 2.070 12.144 6.649 1.00 15.30 78 LYS A O 1
ATOM 616 N N . ALA A 1 79 ? 1.877 11.788 8.856 1.00 15.04 79 ALA A N 1
ATOM 617 C CA . ALA A 1 79 ? 2.610 10.519 8.791 1.00 14.84 79 ALA A CA 1
ATOM 618 C C . ALA A 1 79 ? 1.787 9.462 8.066 1.00 14.57 79 ALA A C 1
ATOM 619 O O . ALA A 1 79 ? 2.284 8.800 7.159 1.00 14.65 79 ALA A O 1
ATOM 621 N N . HIS A 1 80 ? 0.524 9.311 8.462 1.00 14.35 80 HIS A N 1
ATOM 622 C CA . HIS A 1 80 ? -0.373 8.358 7.801 1.00 14.24 80 HIS A CA 1
ATOM 623 C C . HIS A 1 80 ? -0.505 8.673 6.306 1.00 14.56 80 HIS A C 1
ATOM 624 O O . HIS A 1 80 ? -0.448 7.778 5.468 1.00 14.38 80 HIS A O 1
ATOM 631 N N . GLN A 1 81 ? -0.673 9.950 5.981 1.00 15.21 81 GLN A N 1
ATOM 632 C CA . GLN A 1 81 ? -0.785 10.380 4.589 1.00 15.84 81 GLN A CA 1
ATOM 633 C C . GLN A 1 81 ? 0.480 10.027 3.805 1.00 15.53 81 GLN A C 1
ATOM 634 O O . GLN A 1 81 ? 0.401 9.517 2.680 1.00 15.26 81 GLN A O 1
ATOM 640 N N . ALA A 1 82 ? 1.639 10.278 4.412 1.00 15.24 82 ALA A N 1
ATOM 641 C CA . ALA A 1 82 ? 2.932 9.977 3.784 1.00 15.09 82 ALA A CA 1
ATOM 642 C C . ALA A 1 82 ? 3.088 8.492 3.463 1.00 14.79 82 ALA A C 1
ATOM 643 O O . ALA A 1 82 ? 3.512 8.140 2.367 1.00 14.53 82 ALA A O 1
ATOM 645 N N . PHE A 1 83 ? 2.733 7.622 4.406 1.00 14.65 83 PHE A N 1
ATOM 646 C CA . PHE A 1 83 ? 2.825 6.176 4.174 1.00 14.56 83 PHE A CA 1
ATOM 647 C C . PHE A 1 83 ? 1.867 5.713 3.074 1.00 15.06 83 PHE A C 1
ATOM 648 O O . PHE A 1 83 ? 2.217 4.853 2.265 1.00 14.98 83 PHE A O 1
ATOM 656 N N . ALA A 1 84 ? 0.668 6.292 3.044 1.00 15.55 84 ALA A N 1
ATOM 657 C CA . ALA A 1 84 ? -0.295 6.004 1.981 1.00 15.97 84 ALA A CA 1
ATOM 658 C C . ALA A 1 84 ? 0.273 6.434 0.628 1.00 16.60 84 ALA A C 1
ATOM 659 O O . ALA A 1 84 ? 0.191 5.693 -0.351 1.00 16.71 84 ALA A O 1
ATOM 661 N N . GLU A 1 85 ? 0.873 7.621 0.596 1.00 17.77 85 GLU A N 1
ATOM 662 C CA . GLU A 1 85 ? 1.487 8.160 -0.622 1.00 18.55 85 GLU A CA 1
ATOM 663 C C . GLU A 1 85 ? 2.630 7.274 -1.135 1.00 18.37 85 GLU A C 1
ATOM 664 O O . GLU A 1 85 ? 2.772 7.087 -2.345 1.00 18.61 85 GLU A O 1
ATOM 670 N N . LEU A 1 86 ? 3.437 6.732 -0.223 1.00 18.53 86 LEU A N 1
ATOM 671 C CA . LEU A 1 86 ? 4.530 5.824 -0.604 1.00 18.40 86 LEU A CA 1
ATOM 672 C C . LEU A 1 86 ? 4.009 4.528 -1.221 1.00 18.51 86 LEU A C 1
ATOM 673 O O . LEU A 1 86 ? 4.658 3.952 -2.097 1.00 18.19 86 LEU A O 1
ATOM 678 N N . GLU A 1 87 ? 2.856 4.056 -0.748 1.00 18.51 87 GLU A N 1
ATOM 679 C CA . GLU A 1 87 ? 2.210 2.897 -1.355 1.00 19.14 87 GLU A CA 1
ATOM 680 C C . GLU A 1 87 ? 1.633 3.279 -2.715 1.00 19.31 87 GLU A C 1
ATOM 681 O O . GLU A 1 87 ? 1.765 2.524 -3.675 1.00 18.93 87 GLU A O 1
ATOM 687 N N . ARG A 1 88 ? 1.005 4.454 -2.784 1.00 19.65 88 ARG A N 1
ATOM 688 C CA . ARG A 1 88 ? 0.416 4.962 -4.029 1.00 20.41 88 ARG A CA 1
ATOM 689 C C . ARG A 1 88 ? 1.475 5.062 -5.124 1.00 20.29 88 ARG A C 1
ATOM 690 O O . ARG A 1 88 ? 1.228 4.686 -6.271 1.00 20.86 88 ARG A O 1
ATOM 698 N N . LEU A 1 89 ? 2.659 5.542 -4.752 1.00 20.31 89 LEU A N 1
ATOM 699 C CA . LEU A 1 89 ? 3.788 5.670 -5.679 1.00 20.51 89 LEU A CA 1
ATOM 700 C C . LEU A 1 89 ? 4.447 4.326 -6.050 1.00 20.73 89 LEU A C 1
ATOM 701 O O . LEU A 1 89 ? 5.279 4.272 -6.956 1.00 21.37 89 LEU A O 1
ATOM 706 N N . GLY A 1 90 ? 4.077 3.250 -5.359 1.00 20.80 90 GLY A N 1
ATOM 707 C CA . GLY A 1 90 ? 4.599 1.910 -5.653 1.00 20.58 90 GLY A CA 1
ATOM 708 C C . GLY A 1 90 ? 5.899 1.542 -4.949 1.00 20.45 90 GLY A C 1
ATOM 709 O O . GLY A 1 90 ? 6.428 0.449 -5.164 1.00 20.64 90 GLY A O 1
ATOM 710 N N . VAL A 1 91 ? 6.416 2.436 -4.107 1.00 20.08 91 VAL A N 1
ATOM 711 C CA . VAL A 1 91 ? 7.650 2.169 -3.356 1.00 19.81 91 VAL A CA 1
ATOM 712 C C . VAL A 1 91 ? 7.351 1.234 -2.184 1.00 18.92 91 VAL A C 1
ATOM 713 O O . VAL A 1 91 ? 7.984 0.185 -2.038 1.00 18.72 91 VAL A O 1
ATOM 717 N N . LEU A 1 92 ? 6.385 1.622 -1.355 1.00 18.22 92 LEU A N 1
ATOM 718 C CA . LEU A 1 92 ? 6.001 0.828 -0.184 1.00 17.78 92 LEU A CA 1
ATOM 719 C C . LEU A 1 92 ? 5.110 -0.346 -0.590 1.00 17.61 92 LEU A C 1
ATOM 720 O O . LEU A 1 92 ? 4.017 -0.145 -1.120 1.00 17.26 92 LEU A O 1
ATOM 725 N N . LYS A 1 93 ? 5.585 -1.564 -0.329 1.00 17.52 93 LYS A N 1
ATOM 726 C CA . LYS A 1 93 ? 4.905 -2.795 -0.751 1.00 17.61 93 LYS A CA 1
ATOM 727 C C . LYS A 1 93 ? 3.934 -3.330 0.296 1.00 17.32 93 LYS A C 1
ATOM 728 O O . LYS A 1 93 ? 2.894 -3.901 -0.043 1.00 17.09 93 LYS A O 1
ATOM 734 N N . CYS A 1 94 ? 4.291 -3.170 1.568 1.00 16.50 94 CYS A N 1
ATOM 735 C CA . CYS A 1 94 ? 3.462 -3.659 2.662 1.00 16.02 94 CYS A CA 1
ATOM 736 C C . CYS A 1 94 ? 3.763 -2.835 3.909 1.00 15.10 94 CYS A C 1
ATOM 737 O O . CYS A 1 94 ? 4.926 -2.516 4.183 1.00 14.56 94 CYS A O 1
ATOM 740 N N A LEU A 1 95 ? 2.707 -2.479 4.639 0.50 14.69 95 LEU A N 1
ATOM 741 N N B LEU A 1 95 ? 2.712 -2.508 4.654 0.50 14.63 95 LEU A N 1
ATOM 742 C CA A LEU A 1 95 ? 2.808 -1.690 5.864 0.50 14.32 95 LEU A CA 1
ATOM 743 C CA B LEU A 1 95 ? 2.818 -1.700 5.860 0.50 14.23 95 LEU A CA 1
ATOM 744 C C A LEU A 1 95 ? 2.424 -2.600 7.028 0.50 13.97 95 LEU A C 1
ATOM 745 C C B LEU A 1 95 ? 2.413 -2.552 7.059 0.50 13.93 95 LEU A C 1
ATOM 746 O O A LEU A 1 95 ? 1.287 -3.061 7.108 0.50 14.12 95 LEU A O 1
ATOM 747 O O B LEU A 1 95 ? 1.246 -2.910 7.204 0.50 14.15 95 LEU A O 1
ATOM 756 N N . ILE A 1 96 ? 3.386 -2.887 7.901 1.00 13.54 96 ILE A N 1
ATOM 757 C CA . ILE A 1 96 ? 3.138 -3.669 9.115 1.00 12.97 96 ILE A CA 1
ATOM 758 C C . ILE A 1 96 ? 2.971 -2.661 10.246 1.00 12.65 96 ILE A C 1
ATOM 759 O O . ILE A 1 96 ? 3.784 -1.755 10.384 1.00 12.42 96 ILE A O 1
ATOM 764 N N . THR A 1 97 ? 1.918 -2.800 11.047 1.00 12.42 97 THR A N 1
ATOM 765 C CA . THR A 1 97 ? 1.715 -1.875 12.154 1.00 12.23 97 THR A CA 1
ATOM 766 C C . THR A 1 97 ? 1.414 -2.578 13.471 1.00 12.42 97 THR A C 1
ATOM 767 O O . THR A 1 97 ? 0.733 -3.607 13.512 1.00 12.32 97 THR A O 1
ATOM 771 N N . GLN A 1 98 ? 1.946 -2.000 14.541 1.00 12.69 98 GLN A N 1
ATOM 772 C CA . GLN A 1 98 ? 1.613 -2.406 15.897 1.00 13.11 98 GLN A CA 1
ATOM 773 C C . GLN A 1 98 ? 0.336 -1.704 16.353 1.00 12.66 98 GLN A C 1
ATOM 774 O O . GLN A 1 98 ? -0.264 -2.088 17.362 1.00 12.81 98 GLN A O 1
ATOM 780 N N . ASN A 1 99 ? -0.072 -0.672 15.617 1.00 12.06 99 ASN A N 1
ATOM 781 C CA . ASN A 1 99 ? -1.197 0.161 16.023 1.00 11.86 99 ASN A CA 1
ATOM 782 C C . ASN A 1 99 ? -2.541 -0.538 15.875 1.00 11.66 99 ASN A C 1
ATOM 783 O O . ASN A 1 99 ? -2.766 -1.281 14.917 1.00 11.66 99 ASN A O 1
ATOM 788 N N . VAL A 1 100 ? -3.425 -0.297 16.837 1.00 11.39 100 VAL A N 1
ATOM 789 C CA . VAL A 1 100 ? -4.777 -0.841 16.795 1.00 11.29 100 VAL A CA 1
ATOM 790 C C . VAL A 1 100 ? -5.777 0.172 16.236 1.00 11.42 100 VAL A C 1
ATOM 791 O O . VAL A 1 100 ? -6.961 -0.137 16.080 1.00 11.22 100 VAL A O 1
ATOM 795 N N . ASP A 1 101 ? -5.304 1.377 15.924 1.00 11.56 101 ASP A N 1
ATOM 796 C CA . ASP A 1 101 ? -6.148 2.366 15.262 1.00 11.70 101 ASP A CA 1
ATOM 797 C C . ASP A 1 101 ? -6.263 2.022 13.777 1.00 12.02 101 ASP A C 1
ATOM 798 O O . ASP A 1 101 ? -5.535 1.165 13.276 1.00 12.07 101 ASP A O 1
ATOM 803 N N . ASP A 1 102 ? -7.182 2.691 13.088 1.00 12.47 102 ASP A N 1
ATOM 804 C CA . ASP A 1 102 ? -7.422 2.458 11.663 1.00 12.93 102 ASP A CA 1
ATOM 805 C C . ASP A 1 102 ? -7.002 3.658 10.817 1.00 13.08 102 ASP A C 1
ATOM 806 O O . ASP A 1 102 ? -7.492 3.839 9.698 1.00 13.56 102 ASP A O 1
ATOM 811 N N . LEU A 1 103 ? -6.094 4.473 11.344 1.00 13.22 103 LEU A N 1
ATOM 812 C CA . LEU A 1 103 ? -5.720 5.720 10.682 1.00 13.02 103 LEU A CA 1
ATOM 813 C C . LEU A 1 103 ? -4.874 5.506 9.419 1.00 13.06 103 LEU A C 1
ATOM 814 O O . LEU A 1 103 ? -4.909 6.340 8.515 1.00 13.02 103 LEU A O 1
ATOM 819 N N . HIS A 1 104 ? -4.132 4.401 9.347 1.00 12.84 104 HIS A N 1
ATOM 820 C CA . HIS A 1 104 ? -3.431 4.041 8.107 1.00 13.12 104 HIS A CA 1
ATOM 821 C C . HIS A 1 104 ? -4.441 3.765 6.983 1.00 13.75 104 HIS A C 1
ATOM 822 O O . HIS A 1 104 ? -4.308 4.304 5.878 1.00 13.89 104 HIS A O 1
ATOM 829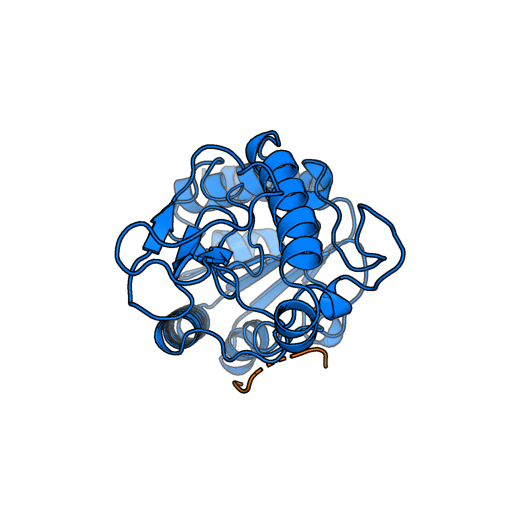 N N A GLU A 1 105 ? -5.433 2.925 7.274 0.50 14.00 105 GLU A N 1
ATOM 830 N N B GLU A 1 105 ? -5.436 2.922 7.270 0.50 14.22 105 GLU A N 1
ATOM 831 C CA A GLU A 1 105 ? -6.498 2.609 6.321 0.50 14.21 105 GLU A CA 1
ATOM 832 C CA B GLU A 1 105 ? -6.503 2.614 6.310 0.50 14.57 105 GLU A CA 1
ATOM 833 C C A GLU A 1 105 ? -7.282 3.852 5.922 0.50 14.72 105 GLU A C 1
ATOM 834 C C B GLU A 1 105 ? -7.262 3.869 5.914 0.50 14.93 105 GLU A C 1
ATOM 835 O O A GLU A 1 105 ? -7.586 4.057 4.744 0.50 14.74 105 GLU A O 1
ATOM 836 O O B GLU A 1 105 ? -7.530 4.100 4.732 0.50 14.93 105 GLU A O 1
ATOM 847 N N . ARG A 1 106 ? -7.601 4.676 6.914 1.00 15.32 106 ARG A N 1
ATOM 848 C CA . ARG A 1 106 ? -8.341 5.913 6.703 1.00 15.97 106 ARG A CA 1
ATOM 849 C C . ARG A 1 106 ? -7.598 6.898 5.790 1.00 15.53 106 ARG A C 1
ATOM 850 O O . ARG A 1 106 ? -8.225 7.662 5.058 1.00 14.99 106 ARG A O 1
ATOM 858 N N . ALA A 1 107 ? -6.267 6.869 5.838 1.00 15.28 107 ALA A N 1
ATOM 859 C CA . ALA A 1 1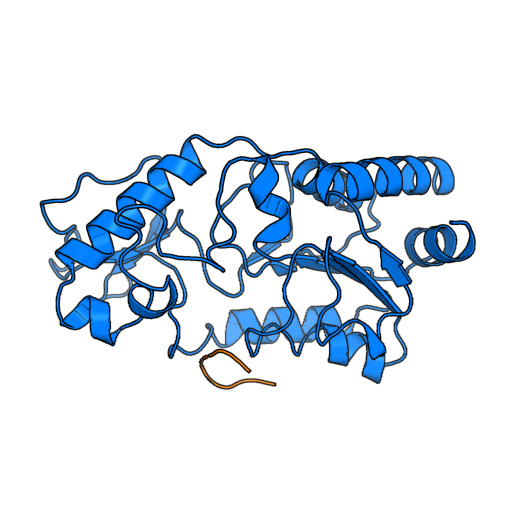07 ? -5.430 7.668 4.937 1.00 15.00 107 ALA A CA 1
ATOM 860 C C . ALA A 1 107 ? -5.310 7.055 3.539 1.00 15.15 107 ALA A C 1
ATOM 861 O O . ALA A 1 107 ? -4.803 7.708 2.631 1.00 15.08 107 ALA A O 1
ATOM 863 N N . GLY A 1 108 ? -5.753 5.809 3.372 1.00 15.08 108 GLY A N 1
ATOM 864 C CA . GLY A 1 108 ? -5.767 5.148 2.066 1.00 15.36 108 GLY A CA 1
ATOM 865 C C . GLY A 1 108 ? -4.745 4.038 1.892 1.00 15.65 108 GLY A C 1
ATOM 866 O O . GLY A 1 108 ? -4.523 3.572 0.775 1.00 16.01 108 GLY A O 1
ATOM 867 N N . SER A 1 109 ? -4.114 3.602 2.981 1.00 15.71 109 SER A N 1
ATOM 868 C CA . SER A 1 109 ? -3.211 2.453 2.912 1.00 16.03 109 SER A CA 1
ATOM 869 C C . SER A 1 109 ? -4.014 1.182 2.632 1.00 16.52 109 SER A C 1
ATOM 870 O O . SER A 1 109 ? -5.036 0.936 3.272 1.00 16.77 109 SER A O 1
ATOM 873 N N . ARG A 1 110 ? -3.541 0.385 1.674 1.00 17.13 110 ARG A N 1
ATOM 874 C CA . ARG A 1 110 ? -4.266 -0.795 1.196 1.00 17.70 110 ARG A CA 1
ATOM 875 C C . ARG A 1 110 ? -3.735 -2.100 1.790 1.00 18.15 110 ARG A C 1
ATOM 876 O O . ARG A 1 110 ? -4.515 -2.944 2.247 1.00 19.50 110 ARG A O 1
ATOM 878 N N . ASN A 1 111 ? -2.414 -2.272 1.789 1.00 18.03 111 ASN A N 1
ATOM 879 C CA . ASN A 1 111 ? -1.808 -3.523 2.238 1.00 18.05 111 ASN A CA 1
ATOM 880 C C . ASN A 1 111 ? -1.203 -3.389 3.634 1.00 17.14 111 ASN A C 1
ATOM 881 O O . ASN A 1 111 ? 0.014 -3.260 3.793 1.00 17.29 111 ASN A O 1
ATOM 886 N N . VAL A 1 112 ? -2.077 -3.424 4.637 1.00 16.29 112 VAL A N 1
ATOM 887 C CA . VAL A 1 112 ? -1.687 -3.241 6.028 1.00 15.64 112 VAL A CA 1
ATOM 888 C C . VAL A 1 112 ? -1.798 -4.558 6.794 1.00 15.20 112 VAL A C 1
ATOM 889 O O . VAL A 1 112 ? -2.799 -5.268 6.664 1.00 15.85 112 VAL A O 1
ATOM 893 N N . ILE A 1 113 ? -0.768 -4.880 7.578 1.00 14.30 113 ILE A N 1
ATOM 894 C CA . ILE A 1 113 ? -0.800 -6.009 8.505 1.00 13.57 113 ILE A CA 1
ATOM 895 C C . ILE A 1 113 ? -0.910 -5.459 9.932 1.00 13.15 113 ILE A C 1
ATOM 896 O O . ILE A 1 113 ? -0.052 -4.692 10.378 1.00 12.68 113 ILE A O 1
ATOM 901 N N . HIS A 1 114 ? -1.970 -5.853 10.633 1.00 12.84 114 HIS A N 1
ATOM 902 C CA . HIS A 1 114 ? -2.199 -5.431 12.020 1.00 12.81 114 HIS A CA 1
ATOM 903 C C . HIS A 1 114 ? -1.719 -6.493 12.999 1.00 12.58 114 HIS A C 1
ATOM 904 O O . HIS A 1 114 ? -2.447 -7.433 13.306 1.00 12.50 114 HIS A O 1
ATOM 911 N N . LEU A 1 115 ? -0.492 -6.329 13.487 1.00 12.33 115 LEU A N 1
ATOM 912 C CA . LEU A 1 115 ? 0.121 -7.308 14.385 1.00 12.30 115 LEU A CA 1
ATOM 913 C C . LEU A 1 115 ? -0.675 -7.501 15.668 1.00 12.23 115 LEU A C 1
ATOM 914 O O . LEU A 1 115 ? -0.762 -8.619 16.173 1.00 12.02 115 LEU A O 1
ATOM 919 N N . HIS A 1 116 ? -1.244 -6.411 16.188 1.00 12.13 116 HIS A N 1
ATOM 920 C CA . HIS A 1 116 ? -1.939 -6.429 17.481 1.00 12.14 116 HIS A CA 1
ATOM 921 C C . HIS A 1 116 ? -3.455 -6.237 17.360 1.00 12.08 116 HIS A C 1
ATOM 922 O O . HIS A 1 116 ? -4.121 -5.873 18.331 1.00 12.28 116 HIS A O 1
ATOM 929 N N . GLY A 1 117 ? -4.000 -6.504 16.179 1.00 11.91 117 GLY A N 1
ATOM 930 C CA . GLY A 1 117 ? -5.435 -6.420 15.967 1.00 11.77 117 GLY A CA 1
ATOM 931 C C . GLY A 1 117 ? -5.894 -4.988 15.776 1.00 11.73 117 GLY A C 1
ATOM 932 O O . GLY A 1 117 ? -5.099 -4.114 15.417 1.00 11.63 117 GLY A O 1
ATOM 933 N N . SER A 1 118 ? -7.179 -4.750 16.026 1.00 11.60 118 SER A N 1
ATOM 934 C CA . SER A 1 118 ? -7.811 -3.484 15.679 1.00 11.58 118 SER A CA 1
ATOM 935 C C . SER A 1 118 ? -8.955 -3.130 16.611 1.00 11.65 118 SER A C 1
ATOM 936 O O . SER A 1 118 ? -9.767 -3.988 16.962 1.00 11.38 118 SER A O 1
ATOM 939 N N . LEU A 1 119 ? -9.023 -1.850 16.976 1.00 11.60 119 LEU A N 1
ATOM 940 C CA . LEU A 1 119 ? -10.143 -1.307 17.740 1.00 11.55 119 LEU A CA 1
ATOM 941 C C . LEU A 1 119 ? -11.452 -1.290 16.951 1.00 11.44 119 LEU A C 1
ATOM 942 O O . LEU A 1 119 ? -12.515 -1.159 17.541 1.00 11.26 119 LEU A O 1
ATOM 947 N N . ARG A 1 120 ? -11.375 -1.414 15.623 1.00 11.43 120 ARG A N 1
ATOM 948 C CA . ARG A 1 120 ? -12.571 -1.517 14.790 1.00 11.33 120 ARG A CA 1
ATOM 949 C C . ARG A 1 120 ? -13.265 -2.868 14.929 1.00 11.42 120 ARG A C 1
ATOM 950 O O . ARG A 1 120 ? -14.432 -2.994 14.567 1.00 11.38 120 ARG A O 1
ATOM 958 N N . VAL A 1 121 ? -12.546 -3.874 15.428 1.00 11.39 121 VAL A N 1
ATOM 959 C CA . VAL A 1 121 ? -13.068 -5.235 15.519 1.00 11.62 121 VAL A CA 1
ATOM 960 C C . VAL A 1 121 ? -13.552 -5.532 16.929 1.00 12.03 121 VAL A C 1
ATOM 961 O O . VAL A 1 121 ? -12.872 -5.227 17.907 1.00 11.99 121 VAL A O 1
ATOM 965 N N . VAL A 1 122 ? -14.737 -6.124 17.014 1.00 12.49 122 VAL A N 1
ATOM 966 C CA . VAL A 1 122 ? -15.254 -6.658 18.261 1.00 13.06 122 VAL A CA 1
ATOM 967 C C . VAL A 1 122 ? -15.514 -8.135 18.009 1.00 13.77 122 VAL A C 1
ATOM 968 O O . VAL A 1 122 ? -16.020 -8.512 16.952 1.00 13.84 122 VAL A O 1
ATOM 972 N N . ARG A 1 123 ? -15.138 -8.978 18.962 1.00 14.71 123 ARG A N 1
ATOM 973 C CA . ARG A 1 123 ? -15.332 -10.408 18.788 1.00 15.38 123 ARG A CA 1
ATOM 974 C C . ARG A 1 123 ? -15.795 -11.095 20.056 1.00 15.14 123 ARG A C 1
ATOM 975 O O . ARG A 1 123 ? -15.658 -10.570 21.157 1.00 14.85 123 ARG A O 1
ATOM 983 N N . CYS A 1 124 ? -16.355 -12.283 19.876 1.00 14.94 124 CYS A N 1
ATOM 984 C CA . CYS A 1 124 ? -16.831 -13.069 20.999 1.00 14.89 124 CYS A CA 1
ATOM 985 C C . CYS A 1 124 ? -15.670 -13.733 21.729 1.00 14.96 124 CYS A C 1
ATOM 986 O O . CYS A 1 124 ? -14.682 -14.136 21.113 1.00 15.16 124 CYS A O 1
ATOM 989 N N . THR A 1 125 ? -15.800 -13.843 23.049 1.00 15.00 125 THR A N 1
ATOM 990 C CA . THR A 1 125 ? -14.821 -14.552 23.866 1.00 15.53 125 THR A CA 1
ATOM 991 C C . THR A 1 125 ? -14.964 -16.073 23.774 1.00 16.34 125 THR A C 1
ATOM 992 O O . THR A 1 125 ? -14.056 -16.798 24.170 1.00 16.25 125 THR A O 1
ATOM 996 N N . SER A 1 126 ? -16.092 -16.549 23.250 1.00 17.49 126 SER A N 1
ATOM 997 C CA . SER A 1 126 ? -16.388 -17.983 23.214 1.00 18.55 126 SER A CA 1
ATOM 998 C C . SER A 1 126 ? -16.515 -18.550 21.795 1.00 18.95 126 SER A C 1
ATOM 999 O O . SER A 1 126 ? -15.716 -19.406 21.392 1.00 18.90 126 SER A O 1
ATOM 1002 N N . CYS A 1 127 ? -17.517 -18.087 21.047 1.00 19.26 127 CYS A N 1
ATOM 1003 C CA . CYS A 1 127 ? -17.743 -18.566 19.681 1.00 19.91 127 CYS A CA 1
ATOM 1004 C C . CYS A 1 127 ? -16.865 -17.791 18.695 1.00 20.37 127 CYS A C 1
ATOM 1005 O O . CYS A 1 127 ? -16.029 -16.978 19.102 1.00 19.92 127 CYS A O 1
ATOM 1008 N N . ASN A 1 128 ? -17.034 -18.057 17.403 1.00 20.88 128 ASN A N 1
ATOM 1009 C CA . ASN A 1 128 ? -16.181 -17.445 16.384 1.00 21.55 128 ASN A CA 1
ATOM 1010 C C . ASN A 1 128 ? -16.740 -16.138 15.828 1.00 20.89 128 ASN A C 1
ATOM 1011 O O . ASN A 1 128 ? -16.213 -15.605 14.850 1.00 21.00 128 ASN A O 1
ATOM 1016 N N . ASN A 1 129 ? -17.787 -15.615 16.461 1.00 20.49 129 ASN A N 1
ATOM 1017 C CA . ASN A 1 129 ? -18.4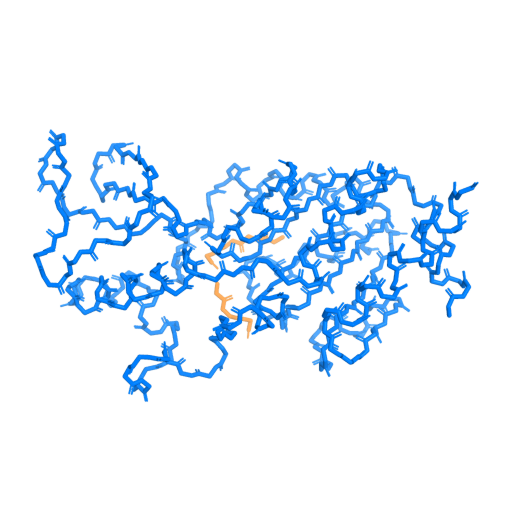31 -14.395 15.997 1.00 20.57 129 ASN A CA 1
ATOM 1018 C C . ASN A 1 129 ? -17.487 -13.206 16.073 1.00 20.36 129 ASN A C 1
ATOM 1019 O O . ASN A 1 129 ? -16.815 -12.999 17.081 1.00 20.68 129 ASN A O 1
ATOM 1024 N N . SER A 1 130 ? -17.449 -12.429 14.997 1.00 20.21 130 SER A N 1
ATOM 1025 C CA . SER A 1 130 ? -16.544 -11.293 14.890 1.00 20.00 130 SER A CA 1
ATOM 1026 C C . SER A 1 130 ? -17.141 -10.301 13.903 1.00 19.38 130 SER A C 1
ATOM 1027 O O . SER A 1 130 ? -17.741 -10.707 12.908 1.00 19.33 130 SER A O 1
ATOM 1030 N N . PHE A 1 131 ? -16.984 -9.010 14.183 1.00 18.12 131 PHE A N 1
ATOM 1031 C CA . PHE A 1 131 ? -17.544 -7.964 13.335 1.00 17.47 131 PHE A CA 1
ATOM 1032 C C . PHE A 1 131 ? -16.860 -6.631 13.604 1.00 17.37 131 PHE A C 1
ATOM 1033 O O . PHE A 1 131 ? -16.126 -6.488 14.581 1.00 16.88 131 PHE A O 1
ATOM 1041 N N . GLU A 1 132 ? -17.098 -5.667 12.721 1.00 17.41 132 GLU A N 1
ATOM 1042 C CA . GLU A 1 132 ? -16.511 -4.346 12.862 1.00 17.55 132 GLU A CA 1
ATOM 1043 C C . GLU A 1 132 ? -17.556 -3.350 13.322 1.00 16.51 132 GLU A C 1
ATOM 1044 O O . GLU A 1 132 ? -18.747 -3.519 13.055 1.00 16.00 132 GLU A O 1
ATOM 1050 N N . VAL A 1 133 ? -17.109 -2.316 14.026 1.00 15.70 133 VAL A N 1
ATOM 1051 C CA . VAL A 1 133 ? -18.017 -1.275 14.494 1.00 15.28 133 VAL A CA 1
ATOM 1052 C C . VAL A 1 133 ? -17.694 0.070 13.855 1.00 15.37 133 VAL A C 1
ATOM 1053 O O . VAL A 1 133 ? -16.535 0.382 13.569 1.00 14.91 133 VAL A O 1
ATOM 1057 N N . GLU A 1 134 ? -18.746 0.845 13.625 1.00 15.14 134 GLU A N 1
ATOM 1058 C CA . GLU A 1 134 ? -18.644 2.206 13.123 1.00 15.61 134 GLU A CA 1
ATOM 1059 C C . GLU A 1 134 ? -18.444 3.206 14.268 1.00 15.27 134 GLU A C 1
ATOM 1060 O O . GLU A 1 134 ? -17.752 4.202 14.094 1.00 14.78 134 GLU A O 1
ATOM 1066 N N A SER A 1 135 ? -19.058 2.937 15.420 0.50 15.13 135 SER A N 1
ATOM 1067 N N B SER A 1 135 ? -19.064 2.927 15.418 0.50 15.17 135 SER A N 1
ATOM 1068 C CA A SER A 1 135 ? -18.914 3.792 16.594 0.50 15.15 135 SER A CA 1
ATOM 1069 C CA B SER A 1 135 ? -18.984 3.785 16.601 0.50 15.21 135 SER A CA 1
ATOM 1070 C C A SER A 1 135 ? -18.763 2.943 17.853 0.50 15.18 135 SER A C 1
ATOM 1071 C C B SER A 1 135 ? -18.759 2.935 17.853 0.50 15.22 135 SER A C 1
ATOM 1072 O O A SER A 1 135 ? -19.068 1.750 17.851 0.50 14.97 135 SER A O 1
ATOM 1073 O O B SER A 1 135 ? -19.015 1.730 17.846 0.50 15.00 135 SER A O 1
ATOM 1078 N N . ALA A 1 136 ? -18.287 3.569 18.925 1.00 15.42 136 ALA A N 1
ATOM 1079 C CA . ALA A 1 136 ? -17.992 2.859 20.171 1.00 15.44 136 ALA A CA 1
ATOM 1080 C C . ALA A 1 136 ? -19.259 2.499 20.946 1.00 15.67 136 ALA A C 1
ATOM 1081 O O . ALA A 1 136 ? -20.201 3.286 20.994 1.00 15.75 136 ALA A O 1
ATOM 1083 N N . PRO A 1 137 ? -19.280 1.311 21.572 1.00 16.01 137 PRO A N 1
ATOM 1084 C CA . PRO A 1 137 ? -20.412 0.971 22.432 1.00 16.16 137 PRO A CA 1
ATOM 1085 C C . PRO A 1 137 ? -20.409 1.791 23.716 1.00 16.17 137 PRO A C 1
ATOM 1086 O O . PRO A 1 137 ? -19.366 2.306 24.118 1.00 16.03 137 PRO A O 1
ATOM 1090 N N . LYS A 1 138 ? -21.577 1.912 24.337 1.00 16.21 138 LYS A N 1
ATOM 1091 C CA . LYS A 1 138 ? -21.709 2.559 25.637 1.00 16.53 138 LYS A CA 1
ATOM 1092 C C . LYS A 1 138 ? -21.582 1.494 26.719 1.00 16.61 138 LYS A C 1
ATOM 1093 O O . LYS A 1 138 ? -22.268 0.471 26.663 1.00 16.88 138 LYS A O 1
ATOM 1095 N N . ILE A 1 139 ? -20.707 1.741 27.694 1.00 16.77 139 ILE A N 1
ATOM 1096 C CA . ILE A 1 139 ? -20.448 0.811 28.796 1.00 17.28 139 ILE A CA 1
ATOM 1097 C C . ILE A 1 139 ? -20.761 1.519 30.113 1.00 17.62 139 ILE A C 1
ATOM 1098 O O . ILE A 1 139 ? -20.252 2.609 30.350 1.00 17.96 139 ILE A O 1
ATOM 1103 N N . PRO A 1 140 ? -21.589 0.907 30.983 1.00 18.15 140 PRO A N 1
ATOM 1104 C CA . PRO A 1 140 ? -22.337 -0.342 30.832 1.00 18.14 140 PRO A CA 1
ATOM 1105 C C . PRO A 1 140 ? -23.496 -0.188 29.856 1.00 18.12 140 PRO A C 1
ATOM 1106 O O . PRO A 1 140 ? -23.837 0.937 29.492 1.00 18.23 140 PRO A O 1
ATOM 1110 N N . PRO A 1 141 ? -24.112 -1.307 29.441 1.00 18.18 141 PRO A N 1
ATOM 1111 C CA . PRO A 1 141 ? -23.855 -2.681 29.881 1.00 18.18 141 PRO A CA 1
ATOM 1112 C C . PRO A 1 141 ? -22.661 -3.333 29.188 1.00 18.06 141 PRO A C 1
ATOM 1113 O O . PRO A 1 141 ? -22.158 -2.812 28.190 1.00 17.83 141 PRO A O 1
ATOM 1117 N N . LEU A 1 142 ? -22.214 -4.466 29.724 1.00 18.20 142 LEU A N 1
ATOM 1118 C CA . LEU A 1 142 ? -21.187 -5.262 29.067 1.00 18.30 142 LEU A CA 1
ATOM 1119 C C . LEU A 1 142 ? -21.729 -5.758 27.725 1.00 18.13 142 LEU A C 1
ATOM 1120 O O . LEU A 1 142 ? -22.818 -6.333 27.680 1.00 18.07 142 LEU A O 1
ATOM 1125 N N . PRO A 1 143 ? -20.990 -5.526 26.625 1.00 18.38 143 PRO A N 1
ATOM 1126 C CA . PRO A 1 143 ? -21.492 -6.017 25.345 1.00 18.39 143 PRO A CA 1
ATOM 1127 C C . PRO A 1 143 ? -21.510 -7.545 25.299 1.00 18.58 143 PRO A C 1
ATOM 1128 O O . PRO A 1 143 ? -20.514 -8.184 25.661 1.00 18.14 143 PRO A O 1
ATOM 1132 N N . LYS A 1 144 ? -22.643 -8.111 24.882 1.00 18.85 144 LYS A N 1
ATOM 1133 C CA . LYS A 1 144 ? -22.814 -9.559 24.778 1.00 19.64 144 LYS A CA 1
ATOM 1134 C C . LYS A 1 144 ? -23.021 -9.979 23.333 1.00 19.33 144 LYS A C 1
ATOM 1135 O O . LYS A 1 144 ? -23.651 -9.263 22.556 1.00 18.73 144 LYS A O 1
ATOM 1141 N N . CYS A 1 145 ? -22.505 -11.161 23.002 1.00 19.44 145 CYS A N 1
ATOM 1142 C CA . CYS A 1 145 ? -22.600 -11.737 21.662 1.00 19.82 145 CYS A CA 1
ATOM 1143 C C . CYS A 1 145 ? -24.052 -12.018 21.267 1.00 20.98 145 CYS A C 1
ATOM 1144 O O . CYS A 1 145 ? -24.789 -12.682 22.001 1.00 20.74 145 CYS A O 1
ATOM 1147 N N . ASP A 1 146 ? -24.453 -11.509 20.105 1.00 22.14 146 ASP A N 1
ATOM 1148 C CA . ASP A 1 146 ? -25.811 -11.719 19.592 1.00 23.37 146 ASP A CA 1
ATOM 1149 C C . ASP A 1 146 ? -26.069 -13.174 19.194 1.00 24.16 146 ASP A C 1
ATOM 1150 O O . ASP A 1 146 ? -27.226 -13.606 19.149 1.00 24.84 146 ASP A O 1
ATOM 1152 N N . LYS A 1 147 ? -25.000 -13.920 18.908 1.00 24.41 147 LYS A N 1
ATOM 1153 C CA . LYS A 1 147 ? -25.113 -15.319 18.474 1.00 24.67 147 LYS A CA 1
ATOM 1154 C C . LYS A 1 147 ? -25.224 -16.310 19.638 1.00 24.42 147 LYS A C 1
ATOM 1155 O O . LYS A 1 147 ? -26.081 -17.198 19.611 1.00 24.35 147 LYS A O 1
ATOM 1161 N N . CYS A 1 148 ? -24.366 -16.163 20.650 1.00 23.28 148 CYS A N 1
ATOM 1162 C CA . CYS A 1 148 ? -24.318 -17.116 21.770 1.00 22.34 148 CYS A CA 1
ATOM 1163 C C . CYS A 1 148 ? -24.567 -16.525 23.164 1.00 21.81 148 CYS A C 1
ATOM 1164 O O . CYS A 1 148 ? -24.752 -17.279 24.119 1.00 22.40 148 CYS A O 1
ATOM 1167 N N . GLY A 1 149 ? -24.555 -15.197 23.292 1.00 20.81 149 GLY A N 1
ATOM 1168 C CA . GLY A 1 149 ? -24.797 -14.538 24.583 1.00 20.12 149 GLY A CA 1
ATOM 1169 C C . GLY A 1 149 ? -23.578 -14.367 25.484 1.00 19.47 149 GLY A C 1
ATOM 1170 O O . GLY A 1 149 ? -23.687 -13.833 26.592 1.00 19.39 149 GLY A O 1
ATOM 1171 N N . SER A 1 150 ? -22.412 -14.809 25.022 1.00 18.68 150 SER A N 1
ATOM 1172 C CA . SER A 1 150 ? -21.184 -14.679 25.805 1.00 18.02 150 SER A CA 1
ATOM 1173 C C . SER A 1 150 ? -20.634 -13.258 25.729 1.00 17.00 150 SER A C 1
ATOM 1174 O O . SER A 1 150 ? -21.027 -12.465 24.872 1.00 17.01 150 SER A O 1
ATOM 1177 N N . LEU A 1 151 ? -19.721 -12.952 26.640 1.00 16.08 151 LEU A N 1
ATOM 1178 C CA . LEU A 1 151 ? -19.089 -11.644 26.704 1.00 15.48 151 LEU A CA 1
ATOM 1179 C C . LEU A 1 151 ? -18.302 -11.371 25.421 1.00 14.67 151 LEU A C 1
ATOM 1180 O O . LEU A 1 151 ? -17.596 -12.251 24.928 1.00 13.88 151 LEU A O 1
ATOM 1185 N N . LEU A 1 152 ? -18.454 -10.169 24.870 1.00 13.78 152 LEU A N 1
ATOM 1186 C CA . LEU A 1 152 ? -17.625 -9.722 23.744 1.00 13.45 152 LEU A CA 1
ATOM 1187 C C . LEU A 1 152 ? -16.369 -9.038 24.270 1.00 12.64 152 LEU A C 1
ATOM 1188 O O . LEU A 1 152 ? -16.295 -8.660 25.437 1.00 12.64 152 LEU A O 1
ATOM 1193 N N . ARG A 1 153 ? -15.390 -8.872 23.392 1.00 11.99 153 ARG A N 1
ATOM 1194 C CA . ARG A 1 153 ? -14.144 -8.195 23.733 1.00 11.56 153 ARG A CA 1
ATOM 1195 C C . ARG A 1 153 ? -13.609 -7.436 22.528 1.00 11.24 153 ARG A C 1
ATOM 1196 O O . ARG A 1 153 ? -13.981 -7.734 21.395 1.00 10.80 153 ARG A O 1
ATOM 1204 N N . PRO A 1 154 ? -12.726 -6.455 22.769 1.00 11.15 154 PRO A N 1
ATOM 1205 C CA . PRO A 1 154 ? -12.078 -5.796 21.643 1.00 11.20 154 PRO A CA 1
ATOM 1206 C C . PRO A 1 154 ? -11.212 -6.775 20.852 1.00 11.13 154 PRO A C 1
ATOM 1207 O O . PRO A 1 154 ? -10.566 -7.658 21.440 1.00 11.12 154 PRO A O 1
ATOM 1211 N N . GLY A 1 155 ? -11.187 -6.604 19.535 1.00 11.10 155 GLY A N 1
ATOM 1212 C CA . GLY A 1 155 ? -10.411 -7.469 18.656 1.00 11.23 155 GLY A CA 1
ATOM 1213 C C . GLY A 1 155 ? -8.947 -7.072 18.591 1.00 11.32 155 GLY A C 1
ATOM 1214 O O . GLY A 1 155 ? -8.372 -6.994 17.506 1.00 11.16 155 GLY A O 1
ATOM 1215 N N . VAL A 1 156 ? -8.352 -6.836 19.757 1.00 11.44 156 VAL A N 1
ATOM 1216 C CA . VAL A 1 156 ? -6.942 -6.498 19.874 1.00 11.58 156 VAL A CA 1
ATOM 1217 C C . VAL A 1 156 ? -6.182 -7.652 20.524 1.00 11.64 156 VAL A C 1
ATOM 1218 O O . VAL A 1 156 ? -6.781 -8.531 21.151 1.00 12.02 156 VAL A O 1
ATOM 1222 N N . VAL A 1 157 ? -4.863 -7.644 20.359 1.00 11.71 157 VAL A N 1
ATOM 1223 C CA . VAL A 1 157 ? -3.990 -8.590 21.037 1.00 11.62 157 VAL A CA 1
ATOM 1224 C C . VAL A 1 157 ? -3.558 -7.954 22.349 1.00 11.76 157 VAL A C 1
ATOM 1225 O O . VAL A 1 157 ? -2.934 -6.886 22.360 1.00 11.45 157 VAL A O 1
ATOM 1229 N N . TRP A 1 158 ? -3.902 -8.609 23.455 1.00 11.78 158 TRP A N 1
ATOM 1230 C CA . TRP A 1 158 ? -3.504 -8.144 24.770 1.00 11.98 158 TRP A CA 1
ATOM 1231 C C . TRP A 1 158 ? -2.106 -8.624 25.130 1.00 12.23 158 TRP A C 1
ATOM 1232 O O . TRP A 1 158 ? -1.611 -9.620 24.589 1.00 12.25 158 TRP A O 1
ATOM 1243 N N . PHE A 1 159 ? -1.463 -7.899 26.041 1.00 12.52 159 PHE A N 1
ATOM 1244 C CA . PHE A 1 159 ? -0.175 -8.319 26.580 1.00 12.71 159 PHE A CA 1
ATOM 1245 C C . PHE A 1 159 ? -0.344 -9.677 27.251 1.00 12.90 159 PHE A C 1
ATOM 1246 O O . PHE A 1 159 ? -1.263 -9.871 28.057 1.00 12.77 159 PHE A O 1
ATOM 1254 N N . GLY A 1 160 ? 0.532 -10.612 26.896 1.00 12.94 160 GLY A N 1
ATOM 1255 C CA . GLY A 1 160 ? 0.484 -11.969 27.414 1.00 13.06 160 GLY A 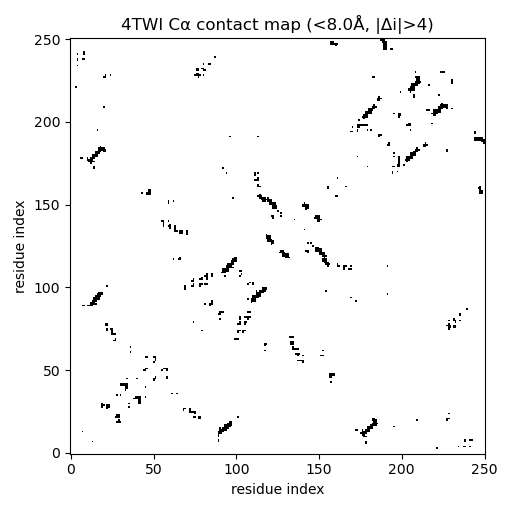CA 1
ATOM 1256 C C . GLY A 1 160 ? -0.218 -12.934 26.479 1.00 13.10 160 GLY A C 1
ATOM 1257 O O . GLY A 1 160 ? -0.175 -14.144 26.699 1.00 13.18 160 GLY A O 1
ATOM 1258 N N . GLU A 1 161 ? -0.874 -12.406 25.445 1.00 13.31 161 GLU A N 1
ATOM 1259 C CA . GLU A 1 161 ? -1.513 -13.232 24.430 1.00 13.66 161 GLU A CA 1
ATOM 1260 C C . GLU A 1 161 ? -0.573 -13.444 23.255 1.00 14.29 161 GLU A C 1
ATOM 1261 O O . GLU A 1 161 ? 0.282 -12.603 22.958 1.00 13.81 161 GLU A O 1
ATOM 1267 N N . MET A 1 162 ? -0.738 -14.580 22.591 1.00 15.33 162 MET A N 1
ATOM 1268 C CA . MET A 1 162 ? 0.004 -14.866 21.377 1.00 16.48 162 MET A CA 1
ATOM 1269 C C . MET A 1 162 ? -0.596 -14.038 20.254 1.00 16.67 162 MET A C 1
ATOM 1270 O O . MET A 1 162 ? -1.808 -13.870 20.188 1.00 16.64 162 MET A O 1
ATOM 1275 N N . LEU A 1 163 ? 0.251 -13.502 19.382 1.00 17.60 163 LEU A N 1
ATOM 1276 C CA . LEU A 1 163 ? -0.234 -12.875 18.155 1.00 18.04 163 LEU A CA 1
ATOM 1277 C C . LEU A 1 163 ? -0.861 -13.976 17.304 1.00 19.06 163 LEU A C 1
ATOM 1278 O O . LEU A 1 163 ? -0.412 -15.125 17.359 1.00 19.43 163 LEU A O 1
ATOM 1283 N N . PRO A 1 164 ? -1.911 -13.652 16.533 1.00 20.07 164 PRO A N 1
ATOM 1284 C CA . PRO A 1 164 ? -2.438 -14.701 15.660 1.00 20.72 164 PRO A CA 1
ATOM 1285 C C . PRO A 1 164 ? -1.316 -15.261 14.774 1.00 21.26 164 PRO A C 1
ATOM 1286 O O . PRO A 1 164 ? -0.640 -14.485 14.092 1.00 21.08 164 PRO A O 1
ATOM 1290 N N . PRO A 1 165 ? -1.085 -16.591 14.818 1.00 22.14 165 PRO A N 1
ATOM 1291 C CA . PRO A 1 165 ? 0.038 -17.202 14.096 1.00 22.43 165 PRO A CA 1
ATOM 1292 C C . PRO A 1 165 ? 0.115 -16.821 12.618 1.00 22.23 165 PRO A C 1
ATOM 1293 O O . PRO A 1 165 ? 1.212 -16.596 12.100 1.00 22.43 165 PRO A O 1
ATOM 1297 N N . ASP A 1 166 ? -1.037 -16.750 11.952 1.00 22.26 166 ASP A N 1
ATOM 1298 C CA . ASP A 1 166 ? -1.085 -16.408 10.533 1.00 22.19 166 ASP A CA 1
ATOM 1299 C C . ASP A 1 166 ? -0.663 -14.956 10.290 1.00 21.04 166 ASP A C 1
ATOM 1300 O O . ASP A 1 166 ? -0.006 -14.658 9.291 1.00 19.96 166 ASP A O 1
ATOM 1305 N N . VAL A 1 167 ? -1.040 -14.063 11.205 1.00 19.81 167 VAL A N 1
ATOM 1306 C CA . VAL A 1 167 ? -0.692 -12.646 11.092 1.00 19.43 167 VAL A CA 1
ATOM 1307 C C . VAL A 1 167 ? 0.811 -12.438 11.272 1.00 19.06 167 VAL A C 1
ATOM 1308 O O . VAL A 1 167 ? 1.448 -11.779 10.454 1.00 19.37 167 VAL A O 1
ATOM 1312 N N . LEU A 1 168 ? 1.374 -13.004 12.336 1.00 18.97 168 LEU A N 1
ATOM 1313 C CA . LEU A 1 168 ? 2.814 -12.893 12.584 1.00 19.01 168 LEU A CA 1
ATOM 1314 C C . LEU A 1 168 ? 3.613 -13.541 11.452 1.00 18.81 168 LEU A C 1
ATOM 1315 O O . LEU A 1 168 ? 4.591 -12.971 10.978 1.00 18.54 168 LEU A O 1
ATOM 1320 N N . ASP A 1 169 ? 3.178 -14.717 11.007 1.00 18.57 169 ASP A N 1
ATOM 1321 C CA . ASP A 1 169 ? 3.832 -15.414 9.898 1.00 19.08 169 ASP A CA 1
ATOM 1322 C C . ASP A 1 169 ? 3.861 -14.565 8.622 1.00 18.27 169 ASP A C 1
ATOM 1323 O O . ASP A 1 169 ? 4.887 -14.485 7.946 1.00 18.09 169 ASP A O 1
ATOM 1328 N N . ARG A 1 170 ? 2.740 -13.926 8.303 1.00 17.98 170 ARG A N 1
ATOM 1329 C CA . ARG A 1 170 ? 2.657 -13.050 7.133 1.00 18.26 170 ARG A CA 1
ATOM 1330 C C . ARG A 1 170 ? 3.642 -11.879 7.230 1.00 18.07 170 ARG A C 1
ATOM 1331 O O . ARG A 1 170 ? 4.325 -11.551 6.259 1.00 17.48 170 ARG A O 1
ATOM 1339 N N . ALA A 1 171 ? 3.702 -11.254 8.404 1.00 18.19 171 ALA A N 1
ATOM 1340 C CA . ALA A 1 171 ? 4.652 -10.171 8.661 1.00 18.69 171 ALA A CA 1
ATOM 1341 C C . ALA A 1 171 ? 6.094 -10.654 8.478 1.00 19.37 171 ALA A C 1
ATOM 1342 O O . ALA A 1 171 ? 6.913 -9.962 7.877 1.00 19.05 171 ALA A O 1
ATOM 1344 N N . MET A 1 172 ? 6.389 -11.848 8.987 1.00 20.85 172 MET A N 1
ATOM 1345 C CA . MET A 1 172 ? 7.728 -12.429 8.861 1.00 22.30 172 MET A CA 1
ATOM 1346 C C . MET A 1 172 ? 8.108 -12.602 7.392 1.00 22.28 172 MET A C 1
ATOM 1347 O O . MET A 1 172 ? 9.212 -12.252 6.991 1.00 21.62 172 MET A O 1
ATOM 1352 N N . ARG A 1 173 ? 7.187 -13.136 6.591 1.00 22.88 173 ARG A N 1
ATOM 1353 C CA . ARG A 1 173 ? 7.441 -13.333 5.158 1.00 23.18 173 ARG A CA 1
ATOM 1354 C C . ARG A 1 173 ? 7.686 -12.013 4.418 1.00 22.34 173 ARG A C 1
ATOM 1355 O O . ARG A 1 173 ? 8.506 -11.954 3.504 1.00 21.84 173 ARG A O 1
ATOM 1363 N N . GLU A 1 174 ? 6.991 -10.952 4.824 1.00 20.96 174 GLU A N 1
ATOM 1364 C CA . GLU A 1 174 ? 7.186 -9.635 4.217 1.00 20.36 174 GLU A CA 1
ATOM 1365 C C . GLU A 1 174 ? 8.579 -9.062 4.496 1.00 19.81 174 GLU A C 1
ATOM 1366 O O . GLU A 1 174 ? 9.251 -8.584 3.577 1.00 18.78 174 GLU A O 1
ATOM 1372 N N . VAL A 1 175 ? 9.017 -9.114 5.754 1.00 19.65 175 VAL A N 1
ATOM 1373 C CA . VAL A 1 175 ? 10.369 -8.648 6.094 1.00 19.82 175 VAL A CA 1
ATOM 1374 C C . VAL A 1 175 ? 11.456 -9.582 5.552 1.00 20.08 175 VAL A C 1
ATOM 1375 O O . VAL A 1 175 ? 12.575 -9.147 5.322 1.00 20.27 175 VAL A O 1
ATOM 1379 N N . GLU A 1 176 ? 11.122 -10.851 5.333 1.00 20.98 176 GLU A N 1
ATOM 1380 C CA . GLU A 1 176 ? 12.049 -11.789 4.691 1.00 21.91 176 GLU A CA 1
ATOM 1381 C C . GLU A 1 176 ? 12.309 -11.439 3.215 1.00 22.48 176 GLU A C 1
ATOM 1382 O O . GLU A 1 176 ? 13.352 -11.811 2.672 1.00 22.22 176 GLU A O 1
ATOM 1388 N N . ARG A 1 177 ? 11.376 -10.718 2.586 1.00 22.80 177 ARG A N 1
ATOM 1389 C CA . ARG A 1 177 ? 11.531 -10.236 1.200 1.00 23.27 177 ARG A CA 1
ATOM 1390 C C . ARG A 1 177 ? 12.155 -8.844 1.097 1.00 22.24 177 ARG A C 1
ATOM 1391 O O . ARG A 1 177 ? 12.671 -8.476 0.040 1.00 22.64 177 ARG A O 1
ATOM 1399 N N . ALA A 1 178 ? 12.080 -8.061 2.169 1.00 21.11 178 ALA A N 1
ATOM 1400 C CA . ALA A 1 178 ? 12.400 -6.635 2.100 1.00 20.32 178 ALA A CA 1
ATOM 1401 C C . ALA A 1 178 ? 13.900 -6.353 2.051 1.00 19.64 178 ALA A C 1
ATOM 1402 O O . ALA A 1 178 ? 14.678 -6.963 2.779 1.00 19.39 178 ALA A O 1
ATOM 1404 N N . ASP A 1 179 ? 14.294 -5.413 1.190 1.00 18.95 179 ASP A N 1
ATOM 1405 C CA . ASP A 1 179 ? 15.671 -4.918 1.163 1.00 18.43 179 ASP A CA 1
ATOM 1406 C C . ASP A 1 179 ? 15.817 -3.619 1.961 1.00 17.57 179 ASP A C 1
ATOM 1407 O O . ASP A 1 179 ? 16.925 -3.235 2.328 1.00 17.73 179 ASP A O 1
ATOM 1412 N N . VAL A 1 180 ? 14.695 -2.945 2.217 1.00 16.53 180 VAL A N 1
ATOM 1413 C CA . VAL A 1 180 ? 14.667 -1.733 3.037 1.00 15.93 180 VAL A CA 1
ATOM 1414 C C . VAL A 1 180 ? 13.412 -1.751 3.918 1.00 15.17 180 VAL A C 1
ATOM 1415 O O . VAL A 1 180 ? 12.330 -2.124 3.457 1.00 14.42 180 VAL A O 1
ATOM 1419 N N . ILE A 1 181 ? 13.568 -1.366 5.184 1.00 14.25 181 ILE A N 1
ATOM 1420 C CA . ILE A 1 181 ? 12.430 -1.204 6.087 1.00 13.55 181 ILE A CA 1
ATOM 1421 C C . ILE A 1 181 ? 12.475 0.165 6.762 1.00 12.83 181 ILE A C 1
ATOM 1422 O O . ILE A 1 181 ? 13.500 0.565 7.311 1.00 12.53 181 ILE A O 1
ATOM 1427 N N . ILE A 1 182 ? 11.358 0.888 6.679 1.00 12.24 182 ILE A N 1
ATOM 1428 C CA . ILE A 1 182 ? 11.175 2.125 7.422 1.00 12.06 182 ILE A CA 1
ATOM 1429 C C . ILE A 1 182 ? 10.500 1.746 8.732 1.00 11.74 182 ILE A C 1
ATOM 1430 O O . ILE A 1 182 ? 9.425 1.162 8.721 1.00 11.56 182 ILE A O 1
ATOM 1435 N N . VAL A 1 183 ? 11.151 2.049 9.850 1.00 11.35 183 VAL A N 1
ATOM 1436 C CA . VAL A 1 183 ? 10.607 1.741 11.173 1.00 11.27 183 VAL A CA 1
ATOM 1437 C C . VAL A 1 183 ? 10.280 3.067 11.857 1.00 11.39 183 VAL A C 1
ATOM 1438 O O . VAL A 1 183 ? 11.181 3.806 12.258 1.00 11.51 183 VAL A O 1
ATOM 1442 N N . ALA A 1 184 ? 8.988 3.371 11.966 1.00 11.55 184 ALA A N 1
ATOM 1443 C CA . ALA A 1 184 ? 8.539 4.703 12.357 1.00 11.61 184 ALA A CA 1
ATOM 1444 C C . ALA A 1 184 ? 7.642 4.691 13.589 1.00 11.90 184 ALA A C 1
ATOM 1445 O O . ALA A 1 184 ? 6.664 3.947 13.650 1.00 11.49 184 ALA A O 1
ATOM 1447 N N . GLY A 1 185 ? 7.982 5.532 14.560 1.00 12.22 185 GLY A N 1
ATOM 1448 C CA . GLY A 1 185 ? 7.137 5.757 15.724 1.00 12.90 185 GLY A CA 1
ATOM 1449 C C . GLY A 1 185 ? 6.970 4.573 16.659 1.00 13.54 185 GLY A C 1
ATOM 1450 O O . GLY A 1 185 ? 5.939 4.439 17.309 1.00 13.60 185 GLY A O 1
ATOM 1451 N N . THR A 1 186 ? 7.987 3.723 16.749 1.00 14.48 186 THR A N 1
ATOM 1452 C CA . THR A 1 186 ? 7.947 2.590 17.672 1.00 15.24 186 THR A CA 1
ATOM 1453 C C . THR A 1 186 ? 9.124 2.631 18.643 1.00 15.42 186 THR A C 1
ATOM 1454 O O . THR A 1 186 ? 10.237 2.995 18.272 1.00 15.45 186 THR A O 1
ATOM 1458 N N . SER A 1 187 ? 8.866 2.253 19.892 1.00 15.55 187 SER A N 1
ATOM 1459 C CA . SER A 1 187 ? 9.891 2.268 20.931 1.00 15.42 187 SER A CA 1
ATOM 1460 C C . SER A 1 187 ? 10.814 1.048 20.894 1.00 15.27 187 SER A C 1
ATOM 1461 O O . SER A 1 187 ? 11.791 1.003 21.638 1.00 14.88 187 SER A O 1
ATOM 1464 N N . ALA A 1 188 ? 10.507 0.075 20.030 1.00 15.11 188 ALA A N 1
ATOM 1465 C CA . ALA A 1 188 ? 11.335 -1.128 19.833 1.00 15.23 188 ALA A CA 1
ATOM 1466 C C . ALA A 1 188 ? 11.560 -1.947 21.114 1.00 15.45 188 ALA A C 1
ATOM 1467 O O . ALA A 1 188 ? 12.637 -2.522 21.314 1.00 15.32 188 ALA A O 1
ATOM 1469 N N A VAL A 1 189 ? 10.537 -1.970 21.965 0.50 15.37 189 VAL A N 1
ATOM 1470 N N B VAL A 1 189 ? 10.543 -2.002 21.971 0.50 15.25 189 VAL A N 1
ATOM 1471 C CA A VAL A 1 189 ? 10.545 -2.727 23.212 0.50 15.56 189 VAL A CA 1
ATOM 1472 C CA B VAL A 1 189 ? 10.604 -2.801 23.200 0.50 15.35 189 VAL A CA 1
ATOM 1473 C C A VAL A 1 189 ? 9.611 -3.937 23.137 0.50 15.50 189 VAL A C 1
ATOM 1474 C C B VAL A 1 189 ? 9.481 -3.833 23.338 0.50 15.40 189 VAL A C 1
ATOM 1475 O O A VAL A 1 189 ? 9.949 -5.012 23.630 0.50 16.00 189 VAL A O 1
ATOM 1476 O O B VAL A 1 189 ? 9.526 -4.660 24.249 0.50 15.87 189 VAL A O 1
ATOM 1483 N N . VAL A 1 190 ? 8.462 -3.769 22.483 1.00 15.49 190 VAL A N 1
ATOM 1484 C CA . VAL A 1 190 ? 7.401 -4.785 22.480 1.00 15.24 190 VAL A CA 1
ATOM 1485 C C . VAL A 1 190 ? 7.726 -5.923 21.511 1.00 14.97 190 VAL A C 1
ATOM 1486 O O . VAL A 1 190 ? 7.905 -5.705 20.308 1.00 14.75 190 VAL A O 1
ATOM 1490 N N . GLN A 1 191 ? 7.799 -7.135 22.059 1.00 14.63 191 GLN A N 1
ATOM 1491 C CA . GLN A 1 191 ? 8.080 -8.342 21.296 1.00 14.21 191 GLN A CA 1
ATOM 1492 C C . GLN A 1 191 ? 6.783 -9.129 21.070 1.00 13.92 191 GLN A C 1
ATOM 1493 O O . GLN A 1 191 ? 5.848 -9.018 21.862 1.00 13.40 191 GLN A O 1
ATOM 1499 N N . PRO A 1 192 ? 6.724 -9.937 19.997 1.00 13.42 192 PRO A N 1
ATOM 1500 C CA . PRO A 1 192 ? 7.771 -10.164 18.993 1.00 13.53 192 PRO A CA 1
ATOM 1501 C C . PRO A 1 192 ? 7.889 -9.100 17.887 1.00 13.43 192 PRO A C 1
ATOM 1502 O O . PRO A 1 192 ? 8.746 -9.241 17.007 1.00 13.30 192 PRO A O 1
ATOM 1506 N N . ALA A 1 193 ? 7.069 -8.048 17.938 1.00 13.34 193 ALA A N 1
ATOM 1507 C CA . ALA A 1 193 ? 7.068 -7.015 16.895 1.00 13.22 193 ALA A CA 1
ATOM 1508 C C . ALA A 1 193 ? 8.451 -6.399 16.676 1.00 13.37 193 ALA A C 1
ATOM 1509 O O . ALA A 1 193 ? 8.892 -6.225 15.537 1.00 13.10 193 ALA A O 1
ATOM 1511 N N . ALA A 1 194 ? 9.138 -6.091 17.769 1.00 13.44 194 ALA A N 1
ATOM 1512 C CA . ALA A 1 194 ? 10.463 -5.469 17.710 1.00 13.77 194 ALA A CA 1
ATOM 1513 C C . ALA A 1 194 ? 11.544 -6.302 16.988 1.00 13.84 194 ALA A C 1
ATOM 1514 O O . ALA A 1 194 ? 12.563 -5.756 16.576 1.00 13.96 194 ALA A O 1
ATOM 1516 N N A SER A 1 195 ? 11.322 -7.605 16.841 0.60 14.00 195 SER A N 1
ATOM 1517 N N B SER A 1 195 ? 11.307 -7.607 16.849 0.40 13.92 195 SER A N 1
ATOM 1518 C CA A SER A 1 195 ? 12.284 -8.474 16.160 0.60 14.19 195 SER A CA 1
ATOM 1519 C CA B SER A 1 195 ? 12.233 -8.514 16.169 0.40 14.03 195 SER A CA 1
ATOM 1520 C C A SER A 1 195 ? 12.158 -8.459 14.633 0.60 14.07 195 SER A C 1
ATOM 1521 C C B SER A 1 195 ? 12.170 -8.427 14.642 0.40 14.01 195 SER A C 1
ATOM 1522 O O A SER A 1 195 ? 13.032 -8.980 13.941 0.60 14.04 195 SER A O 1
ATOM 1523 O O B SER A 1 195 ? 13.095 -8.870 13.962 0.40 13.99 195 SER A O 1
ATOM 1528 N N . LEU A 1 196 ? 11.089 -7.864 14.104 1.00 14.06 196 LEU A N 1
ATOM 1529 C CA . LEU A 1 196 ? 10.866 -7.852 12.646 1.00 14.34 196 LEU A CA 1
ATOM 1530 C C . LEU A 1 196 ? 11.937 -7.106 11.833 1.00 14.56 196 LEU A C 1
ATOM 1531 O O . LEU A 1 196 ? 12.403 -7.634 10.818 1.00 14.84 196 LEU A O 1
ATOM 1536 N N . PRO A 1 197 ? 12.336 -5.890 12.264 1.00 14.66 197 PRO A N 1
ATOM 1537 C CA . PRO A 1 197 ? 13.399 -5.181 11.529 1.00 15.03 197 PRO A CA 1
ATOM 1538 C C . PRO A 1 197 ? 14.750 -5.902 11.512 1.00 15.52 197 PRO A C 1
ATOM 1539 O O . PRO A 1 197 ? 15.519 -5.724 10.570 1.00 15.47 197 PRO A O 1
ATOM 1543 N N . LEU A 1 198 ? 15.027 -6.698 12.544 1.00 16.67 198 LEU A N 1
ATOM 1544 C CA . LEU A 1 198 ? 16.261 -7.489 12.614 1.00 17.69 198 LEU A CA 1
ATOM 1545 C C . LEU A 1 198 ? 16.397 -8.452 11.432 1.00 18.27 198 LEU A C 1
ATOM 1546 O O . LEU A 1 198 ? 17.507 -8.715 10.965 1.00 18.62 198 LEU A O 1
ATOM 1551 N N . ILE A 1 199 ? 15.268 -8.979 10.961 1.00 18.78 199 ILE A N 1
ATOM 1552 C CA . ILE A 1 199 ? 15.256 -9.941 9.852 1.00 19.13 199 ILE A CA 1
ATOM 1553 C C . ILE A 1 199 ? 15.757 -9.299 8.556 1.00 19.24 199 ILE A C 1
ATOM 1554 O O . ILE A 1 199 ? 16.504 -9.919 7.793 1.00 19.27 199 ILE A O 1
ATOM 1559 N N . VAL A 1 200 ? 15.354 -8.052 8.328 1.00 19.11 200 VAL A N 1
ATOM 1560 C CA . VAL A 1 200 ? 15.786 -7.296 7.154 1.00 19.28 200 VAL A CA 1
ATOM 1561 C C . VAL A 1 200 ? 17.297 -7.063 7.203 1.00 19.81 200 VAL A C 1
ATOM 1562 O O . VAL A 1 200 ? 17.999 -7.246 6.204 1.00 19.71 200 VAL A O 1
ATOM 1566 N N . LYS A 1 201 ? 17.787 -6.667 8.374 1.00 20.58 201 LYS A N 1
ATOM 1567 C CA . LYS A 1 201 ? 19.213 -6.429 8.577 1.00 21.39 201 LYS A CA 1
ATOM 1568 C C . LYS A 1 201 ? 20.015 -7.726 8.448 1.00 22.04 201 LYS A C 1
ATOM 1569 O O . LYS A 1 201 ? 21.016 -7.768 7.730 1.00 21.72 201 LYS A O 1
ATOM 1575 N N . GLN A 1 202 ? 19.566 -8.776 9.134 1.00 22.97 202 GLN A N 1
ATOM 1576 C CA . GLN A 1 202 ? 20.232 -10.086 9.081 1.00 24.25 202 GLN A CA 1
ATOM 1577 C C . GLN A 1 202 ? 20.415 -10.593 7.646 1.00 24.32 202 GLN A C 1
ATOM 1578 O O . GLN A 1 202 ? 21.406 -11.257 7.346 1.00 23.54 202 GLN A O 1
ATOM 1584 N N . ARG A 1 203 ? 19.460 -10.273 6.772 1.00 24.50 203 ARG A N 1
ATOM 1585 C CA . ARG A 1 203 ? 19.503 -10.684 5.364 1.00 24.97 203 ARG A CA 1
ATOM 1586 C C . ARG A 1 203 ? 20.178 -9.662 4.436 1.00 24.36 203 ARG A C 1
ATOM 1587 O O . ARG A 1 203 ? 20.115 -9.803 3.213 1.00 24.66 203 ARG A O 1
ATOM 1595 N N . GLY A 1 204 ? 20.818 -8.643 5.007 1.00 23.28 204 GLY A N 1
ATOM 1596 C CA . GLY A 1 204 ? 21.588 -7.671 4.226 1.00 22.57 204 GLY A CA 1
ATOM 1597 C C . GLY A 1 204 ? 20.832 -6.434 3.772 1.00 22.16 204 GLY A C 1
ATOM 1598 O O . GLY A 1 204 ? 21.333 -5.674 2.943 1.00 22.62 204 GLY A O 1
ATOM 1599 N N . GLY A 1 205 ? 19.635 -6.220 4.317 1.00 21.12 205 GLY A N 1
ATOM 1600 C CA . GLY A 1 205 ? 18.833 -5.039 4.001 1.00 20.47 205 GLY A CA 1
ATOM 1601 C C . GLY A 1 205 ? 19.175 -3.839 4.872 1.00 19.64 205 GLY A C 1
ATOM 1602 O O . GLY A 1 205 ? 20.031 -3.924 5.757 1.00 19.99 205 GLY A O 1
ATOM 1603 N N . ALA A 1 206 ? 18.496 -2.720 4.620 1.00 18.41 206 ALA A N 1
ATOM 1604 C CA . ALA A 1 206 ? 18.730 -1.475 5.347 1.00 17.30 206 ALA A CA 1
ATOM 1605 C C . ALA A 1 206 ? 17.550 -1.126 6.260 1.00 16.63 206 ALA A C 1
ATOM 1606 O O . ALA A 1 206 ? 16.395 -1.365 5.905 1.00 16.21 206 ALA A O 1
ATOM 1608 N N . ILE A 1 207 ? 17.862 -0.561 7.426 1.00 15.94 207 ILE A N 1
ATOM 1609 C CA . ILE A 1 207 ? 16.857 -0.072 8.379 1.00 15.47 207 ILE A CA 1
ATOM 1610 C C . ILE A 1 207 ? 16.911 1.447 8.432 1.00 15.49 207 ILE A C 1
ATOM 1611 O O . ILE A 1 207 ? 17.969 2.021 8.686 1.00 15.48 207 ILE A O 1
ATOM 1616 N N . ILE A 1 208 ? 15.770 2.087 8.187 1.00 15.83 208 ILE A N 1
ATOM 1617 C CA . ILE A 1 208 ? 15.626 3.528 8.343 1.00 15.99 208 ILE A CA 1
ATOM 1618 C C . ILE A 1 208 ? 14.679 3.784 9.510 1.00 15.95 208 ILE A C 1
ATOM 1619 O O . ILE A 1 208 ? 13.464 3.588 9.395 1.00 15.64 208 ILE A O 1
ATOM 1624 N N . GLU A 1 209 ? 15.241 4.210 10.638 1.00 15.90 209 GLU A N 1
ATOM 1625 C CA . GLU A 1 209 ? 14.451 4.473 11.831 1.00 15.90 209 GLU A CA 1
ATOM 1626 C C . GLU A 1 209 ? 13.989 5.920 11.848 1.00 16.02 209 GLU A C 1
ATOM 1627 O O . GLU A 1 209 ? 14.792 6.840 11.712 1.00 16.04 209 GLU A O 1
ATOM 1633 N N . ILE A 1 210 ? 12.690 6.116 12.029 1.00 15.87 210 ILE A N 1
ATOM 1634 C CA . ILE A 1 210 ? 12.134 7.450 12.192 1.00 16.18 210 ILE A CA 1
ATOM 1635 C C . ILE A 1 210 ? 11.442 7.500 13.549 1.00 16.75 210 ILE A C 1
ATOM 1636 O O . ILE A 1 210 ? 10.384 6.910 13.737 1.00 16.21 210 ILE A O 1
ATOM 1641 N N . ASN A 1 211 ? 12.061 8.195 14.496 1.00 17.79 211 ASN A N 1
ATOM 1642 C CA . ASN A 1 211 ? 11.560 8.244 15.866 1.00 18.91 211 ASN A CA 1
ATOM 1643 C C . ASN A 1 211 ? 12.132 9.459 16.602 1.00 19.32 211 ASN A C 1
ATOM 1644 O O . ASN A 1 211 ? 13.310 9.760 16.444 1.00 19.38 211 ASN A O 1
ATOM 1649 N N . PRO A 1 212 ? 11.305 10.163 17.401 1.00 20.24 212 PRO A N 1
ATOM 1650 C CA . PRO A 1 212 ? 11.816 11.351 18.110 1.00 20.68 212 PRO A CA 1
ATOM 1651 C C . PRO A 1 212 ? 12.893 11.056 19.164 1.00 20.71 212 PRO A C 1
ATOM 1652 O O . PRO A 1 212 ? 13.604 11.969 19.582 1.00 21.26 212 PRO A O 1
ATOM 1656 N N . ASP A 1 213 ? 13.012 9.798 19.580 1.00 21.03 213 ASP A N 1
ATOM 1657 C CA . ASP A 1 213 ? 14.014 9.392 20.557 1.00 21.23 213 ASP A CA 1
ATOM 1658 C C . ASP A 1 213 ? 14.799 8.173 20.078 1.00 20.71 213 ASP A C 1
ATOM 1659 O O . ASP A 1 213 ? 14.337 7.407 19.229 1.00 20.06 213 ASP A O 1
ATOM 1664 N N . GLU A 1 214 ? 15.998 8.019 20.627 1.00 20.05 214 GLU A N 1
ATOM 1665 C CA . GLU A 1 214 ? 16.802 6.817 20.450 1.00 19.90 214 GLU A CA 1
ATOM 1666 C C . GLU A 1 214 ? 16.058 5.609 21.025 1.00 18.49 214 GLU A C 1
ATOM 1667 O O . GLU A 1 214 ? 15.320 5.750 21.995 1.00 17.84 214 GLU A O 1
ATOM 1673 N N . THR A 1 215 ? 16.244 4.435 20.419 1.00 17.05 215 THR A N 1
ATOM 1674 C CA . THR A 1 215 ? 15.617 3.193 20.899 1.00 16.18 215 THR A CA 1
ATOM 1675 C C . THR A 1 215 ? 16.630 2.044 20.922 1.00 15.99 215 THR A C 1
ATOM 1676 O O . THR A 1 215 ? 17.769 2.220 20.491 1.00 16.22 215 THR A O 1
ATOM 1680 N N . PRO A 1 216 ? 16.216 0.857 21.405 1.00 15.44 216 PRO A N 1
ATOM 1681 C CA . PRO A 1 216 ? 17.073 -0.328 21.288 1.00 15.24 216 PRO A CA 1
ATOM 1682 C C . PRO A 1 216 ? 17.417 -0.738 19.843 1.00 14.70 216 PRO A C 1
ATOM 1683 O O . PRO A 1 216 ? 18.388 -1.465 19.633 1.00 14.77 216 PRO A O 1
ATOM 1687 N N . LEU A 1 217 ? 16.633 -0.278 18.870 1.00 14.35 217 LEU A N 1
ATOM 1688 C CA . LEU A 1 217 ? 16.908 -0.525 17.451 1.00 14.17 217 LEU A CA 1
ATOM 1689 C C . LEU A 1 217 ? 18.005 0.386 16.882 1.00 14.09 217 LEU A C 1
ATOM 1690 O O . LEU A 1 217 ? 18.677 0.021 15.914 1.00 13.67 217 LEU A O 1
ATOM 1695 N N . THR A 1 218 ? 18.168 1.570 17.466 1.00 14.10 218 THR A N 1
ATOM 1696 C CA . THR A 1 218 ? 19.034 2.609 16.891 1.00 14.43 218 THR A CA 1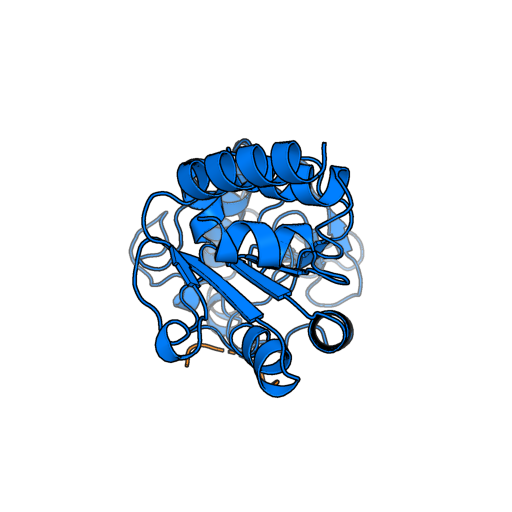
ATOM 1697 C C . THR A 1 218 ? 20.468 2.140 16.544 1.00 14.84 218 THR A C 1
ATOM 1698 O O . THR A 1 218 ? 20.998 2.528 15.496 1.00 14.83 218 THR A O 1
ATOM 1702 N N . PRO A 1 219 ? 21.094 1.306 17.398 1.00 14.85 219 PRO A N 1
ATOM 1703 C CA . PRO A 1 219 ? 22.455 0.846 17.077 1.00 15.26 219 PRO A CA 1
ATOM 1704 C C . PRO A 1 219 ? 22.639 0.153 15.723 1.00 15.45 219 PRO A C 1
ATOM 1705 O O . PRO A 1 219 ? 23.714 0.265 15.134 1.00 15.60 219 PRO A O 1
ATOM 1709 N N . ILE A 1 220 ? 21.617 -0.549 15.235 1.00 15.56 220 ILE A N 1
ATOM 1710 C CA . ILE A 1 220 ? 21.711 -1.231 13.933 1.00 15.76 220 ILE A CA 1
ATOM 1711 C C . ILE A 1 220 ? 20.980 -0.491 12.810 1.00 15.74 220 ILE A C 1
ATOM 1712 O O . ILE A 1 220 ? 20.940 -0.968 11.682 1.00 16.14 220 ILE A O 1
ATOM 1717 N N . ALA A 1 221 ? 20.411 0.670 13.112 1.00 16.14 221 ALA A N 1
ATOM 1718 C CA . ALA A 1 221 ? 19.706 1.454 12.101 1.00 16.48 221 ALA A CA 1
ATOM 1719 C C . ALA A 1 221 ? 20.710 2.156 11.192 1.00 17.15 221 ALA A C 1
ATOM 1720 O O . ALA A 1 221 ? 21.577 2.880 11.672 1.00 17.20 221 ALA A O 1
ATOM 1722 N N . ASP A 1 222 ? 20.594 1.938 9.884 1.00 17.89 222 ASP A N 1
ATOM 1723 C CA . ASP A 1 222 ? 21.465 2.613 8.916 1.00 18.89 222 ASP A CA 1
ATOM 1724 C C . ASP A 1 222 ? 21.284 4.123 8.978 1.00 19.30 222 ASP A C 1
ATOM 1725 O O . ASP A 1 222 ? 22.247 4.884 8.855 1.00 18.83 222 ASP A O 1
ATOM 1730 N N . TYR A 1 223 ? 20.033 4.537 9.149 1.00 19.64 223 TYR A N 1
ATOM 1731 C CA . TYR A 1 223 ? 19.670 5.932 9.344 1.00 20.28 223 TYR A CA 1
ATOM 1732 C C . TYR A 1 223 ? 18.692 5.997 10.505 1.00 20.20 223 TYR A C 1
ATOM 1733 O O . TYR A 1 223 ? 17.862 5.102 10.662 1.00 19.72 223 TYR A O 1
ATOM 1742 N N . SER A 1 224 ? 18.804 7.039 11.323 1.00 19.96 224 SER A N 1
ATOM 1743 C CA . SER A 1 224 ? 17.881 7.243 12.436 1.00 20.48 224 SER A CA 1
ATOM 1744 C C . SER A 1 224 ? 17.534 8.725 12.530 1.00 20.94 224 SER A C 1
ATOM 1745 O O . SER A 1 224 ? 18.361 9.540 12.939 1.00 20.97 224 SER A O 1
ATOM 1748 N N . LEU A 1 225 ? 16.306 9.059 12.141 1.00 21.34 225 LEU A N 1
ATOM 1749 C CA . LEU A 1 225 ? 15.875 10.447 11.999 1.00 22.09 225 LEU A CA 1
ATOM 1750 C C . LEU A 1 225 ? 15.038 10.904 13.188 1.00 22.37 225 LEU A C 1
ATOM 1751 O O . LEU A 1 225 ? 14.002 10.314 13.492 1.00 21.55 225 LEU A O 1
ATOM 1756 N N . ARG A 1 226 ? 15.494 11.967 13.846 1.00 23.16 226 ARG A N 1
ATOM 1757 C CA . ARG A 1 226 ? 14.772 12.572 14.954 1.00 24.18 226 ARG A CA 1
ATOM 1758 C C . ARG A 1 226 ? 13.750 13.571 14.421 1.00 25.01 226 ARG A C 1
ATOM 1759 O O . ARG A 1 226 ? 13.650 13.786 13.212 1.00 26.02 226 ARG A O 1
ATOM 1767 N N . GLY A 1 227 ? 12.992 14.175 15.328 1.00 25.19 227 GLY A N 1
ATOM 1768 C CA . GLY A 1 227 ? 11.994 15.175 14.965 1.00 25.45 227 GLY A CA 1
ATOM 1769 C C . GLY A 1 227 ? 10.600 14.588 14.981 1.00 25.38 227 GLY A C 1
ATOM 1770 O O . GLY A 1 227 ? 10.412 13.417 15.307 1.00 24.92 227 GLY A O 1
ATOM 1771 N N . LYS A 1 228 ? 9.619 15.408 14.623 1.00 25.47 228 LYS A N 1
ATOM 1772 C CA . LYS A 1 228 ? 8.218 14.994 14.661 1.00 26.02 228 LYS A CA 1
ATOM 1773 C C . LYS A 1 228 ? 7.898 14.054 13.498 1.00 25.59 228 LYS A C 1
ATOM 1774 O O . LYS A 1 228 ? 8.213 14.353 12.342 1.00 24.70 228 LYS A O 1
ATOM 1780 N N . ALA A 1 229 ? 7.277 12.919 13.819 1.00 25.09 229 ALA A N 1
ATOM 1781 C CA . ALA A 1 229 ? 6.992 11.859 12.843 1.00 24.95 229 ALA A CA 1
ATOM 1782 C C . ALA A 1 229 ? 6.335 12.382 11.568 1.00 24.35 229 ALA A C 1
ATOM 1783 O O . ALA A 1 229 ? 6.768 12.057 10.460 1.00 23.67 229 ALA A O 1
ATOM 1785 N N . GLY A 1 230 ? 5.288 13.185 11.739 1.00 23.61 230 GLY A N 1
ATOM 1786 C CA . GLY A 1 230 ? 4.549 13.753 10.614 1.00 24.05 230 GLY A CA 1
ATOM 1787 C C . GLY A 1 230 ? 5.418 14.619 9.723 1.00 24.02 230 GLY A C 1
ATOM 1788 O O . GLY A 1 230 ? 5.429 14.453 8.505 1.00 22.71 230 GLY A O 1
ATOM 1789 N N . GLU A 1 231 ? 6.158 15.536 10.339 1.00 24.68 231 GLU A N 1
ATOM 1790 C CA . GLU A 1 231 ? 7.030 16.452 9.605 1.00 25.47 231 GLU A CA 1
ATOM 1791 C C . GLU A 1 231 ? 8.138 15.710 8.849 1.00 23.84 231 GLU A C 1
ATOM 1792 O O . GLU A 1 231 ? 8.425 16.024 7.693 1.00 23.32 231 GLU A O 1
ATOM 1798 N N . VAL A 1 232 ? 8.747 14.721 9.499 1.00 22.52 232 VAL A N 1
ATOM 1799 C CA . VAL A 1 232 ? 9.841 13.965 8.889 1.00 21.80 232 VAL A CA 1
ATOM 1800 C C . VAL A 1 232 ? 9.318 13.126 7.721 1.00 20.95 232 VAL A C 1
ATOM 1801 O O . VAL A 1 232 ? 9.884 13.158 6.629 1.00 20.11 232 VAL A O 1
ATOM 1805 N N . MET A 1 233 ? 8.229 12.395 7.944 1.00 20.40 233 MET A N 1
ATOM 1806 C CA . MET A 1 233 ? 7.637 11.579 6.883 1.00 20.18 233 MET A CA 1
ATOM 1807 C C . MET A 1 233 ? 7.106 12.422 5.719 1.00 20.45 233 MET A C 1
ATOM 1808 O O . MET A 1 233 ? 7.211 12.015 4.559 1.00 19.33 233 MET A O 1
ATOM 1813 N N . ASP A 1 234 ? 6.544 13.591 6.027 1.00 21.06 234 ASP A N 1
ATOM 1814 C CA . ASP A 1 234 ? 6.049 14.503 4.993 1.00 22.39 234 ASP A CA 1
ATOM 1815 C C . ASP A 1 234 ? 7.191 14.987 4.104 1.00 22.78 234 ASP A C 1
ATOM 1816 O O . ASP A 1 234 ? 7.104 14.923 2.875 1.00 22.46 234 ASP A O 1
ATOM 1821 N N . GLU A 1 235 ? 8.262 15.465 4.732 1.00 23.60 235 GLU A N 1
ATOM 1822 C CA . GLU A 1 235 ? 9.445 15.913 3.999 1.00 24.47 235 GLU A CA 1
ATOM 1823 C C . GLU A 1 235 ? 10.057 14.763 3.196 1.00 23.56 235 GLU A C 1
ATOM 1824 O O . GLU A 1 235 ? 10.445 14.941 2.039 1.00 22.83 235 GLU A O 1
ATOM 1830 N N . LEU A 1 236 ? 10.126 13.587 3.815 1.00 22.87 236 LEU A N 1
ATOM 1831 C CA . LEU A 1 236 ? 10.743 12.416 3.199 1.00 22.66 236 LEU A CA 1
ATOM 1832 C C . LEU A 1 236 ? 10.024 11.991 1.922 1.00 22.53 236 LEU A C 1
ATOM 1833 O O . LEU A 1 236 ? 10.666 11.749 0.897 1.00 21.73 236 LEU A O 1
ATOM 1838 N N . VAL A 1 237 ? 8.696 11.913 1.975 1.00 22.29 237 VAL A N 1
ATOM 1839 C CA . VAL A 1 237 ? 7.919 11.496 0.807 1.00 22.53 237 VAL A CA 1
ATOM 1840 C C . VAL A 1 237 ? 7.917 12.564 -0.299 1.00 23.00 237 VAL A C 1
ATOM 1841 O O . VAL A 1 237 ? 7.878 12.225 -1.482 1.00 22.43 237 VAL A O 1
ATOM 1845 N N . ARG A 1 238 ? 7.975 13.840 0.079 1.00 24.25 238 ARG A N 1
ATOM 1846 C CA . ARG A 1 238 ? 8.142 14.920 -0.907 1.00 25.40 238 ARG A CA 1
ATOM 1847 C C . ARG A 1 238 ? 9.419 14.726 -1.729 1.00 25.02 238 ARG A C 1
ATOM 1848 O O . ARG A 1 238 ? 9.403 14.865 -2.954 1.00 24.31 238 ARG A O 1
ATOM 1856 N N . HIS A 1 239 ? 10.518 14.392 -1.052 1.00 24.53 239 HIS A N 1
ATOM 1857 C CA . HIS A 1 239 ? 11.799 14.149 -1.729 1.00 24.50 239 HIS A CA 1
ATOM 1858 C C . HIS A 1 239 ? 11.808 12.848 -2.534 1.00 24.02 239 HIS A C 1
ATOM 1859 O O . HIS A 1 239 ? 12.373 12.804 -3.629 1.00 23.39 239 HIS A O 1
ATOM 1866 N N . VAL A 1 240 ? 11.200 11.793 -1.991 1.00 22.98 240 VAL A N 1
ATOM 1867 C CA . VAL A 1 240 ? 11.127 10.504 -2.692 1.00 22.60 240 VAL A CA 1
ATOM 1868 C C . VAL A 1 240 ? 10.279 10.620 -3.958 1.00 22.48 240 VAL A C 1
ATOM 1869 O O . VAL A 1 240 ? 10.632 10.066 -4.997 1.00 22.15 240 VAL A O 1
ATOM 1873 N N . ARG A 1 241 ? 9.161 11.337 -3.864 1.00 22.62 241 ARG A N 1
ATOM 1874 C CA . ARG A 1 241 ? 8.294 11.558 -5.019 1.00 23.29 241 ARG A CA 1
ATOM 1875 C C . ARG A 1 241 ? 9.053 12.285 -6.131 1.00 23.55 241 ARG A C 1
ATOM 1876 O O . ARG A 1 241 ? 8.990 11.884 -7.295 1.00 23.32 241 ARG A O 1
ATOM 1884 N N . LYS A 1 242 ? 9.776 13.340 -5.765 1.00 24.35 242 LYS A N 1
ATOM 1885 C CA . LYS A 1 242 ? 10.588 14.086 -6.729 1.00 25.33 242 LYS A CA 1
ATOM 1886 C C . LYS A 1 242 ? 11.692 13.211 -7.325 1.00 26.28 242 LYS A C 1
ATOM 1887 O O . LYS A 1 242 ? 11.925 13.242 -8.534 1.00 27.27 242 LYS A O 1
ATOM 1889 N N . ALA A 1 243 ? 12.354 12.424 -6.478 1.00 26.98 243 ALA A N 1
ATOM 1890 C CA . ALA A 1 243 ? 13.423 11.523 -6.925 1.00 28.34 243 ALA A CA 1
ATOM 1891 C C . ALA A 1 243 ? 12.953 10.501 -7.967 1.00 29.70 243 ALA A C 1
ATOM 1892 O O . ALA A 1 243 ? 13.728 10.107 -8.842 1.00 30.22 243 ALA A O 1
ATOM 1894 N N . LEU A 1 244 ? 11.694 10.074 -7.872 1.00 30.99 244 LEU A N 1
ATOM 1895 C CA . LEU A 1 244 ? 11.128 9.096 -8.811 1.00 32.32 244 LEU A CA 1
ATOM 1896 C C . LEU A 1 244 ? 10.352 9.740 -9.968 1.00 33.31 244 LEU A C 1
ATOM 1897 O O . LEU A 1 244 ? 9.919 9.040 -10.888 1.00 33.32 244 LEU A O 1
ATOM 1902 N N . SER A 1 245 ? 10.187 11.062 -9.930 1.00 34.68 245 SER A N 1
ATOM 1903 C CA . SER A 1 245 ? 9.418 11.778 -10.953 1.00 35.83 245 SER A CA 1
ATOM 1904 C C . SER A 1 245 ? 10.191 11.925 -12.263 1.00 36.62 245 SER A C 1
ATOM 1905 O O . SER A 1 245 ? 9.685 12.525 -13.211 1.00 37.29 245 SER A O 1
ATOM 1909 N N . LYS B 2 5 ? 11.537 -14.111 15.679 1.00 36.23 1 LYS B N 1
ATOM 1910 C CA . LYS B 2 5 ? 11.099 -14.311 17.095 1.00 35.33 1 LYS B CA 1
ATOM 1911 C C . LYS B 2 5 ? 9.594 -14.546 17.193 1.00 34.22 1 LYS B C 1
ATOM 1912 O O . LYS B 2 5 ? 8.847 -14.255 16.252 1.00 35.31 1 LYS B O 1
ATOM 1914 N N . GLY B 2 6 ? 9.168 -15.083 18.334 1.00 31.31 2 GLY B N 1
ATOM 1915 C CA . GLY B 2 6 ? 7.758 -15.359 18.601 1.00 29.33 2 GLY B CA 1
ATOM 1916 C C . GLY B 2 6 ? 7.423 -15.141 20.065 1.00 27.10 2 GLY B C 1
ATOM 1917 O O . GLY B 2 6 ? 7.872 -14.170 20.672 1.00 26.97 2 GLY B O 1
ATOM 1918 N N . GLY B 2 7 ? 6.631 -16.045 20.636 1.00 25.26 3 GLY B N 1
ATOM 1919 C CA . GLY B 2 7 ? 6.219 -15.933 22.033 1.00 23.64 3 GLY B CA 1
ATOM 1920 C C . GLY B 2 7 ? 5.126 -14.898 22.216 1.00 21.61 3 GLY B C 1
ATOM 1921 O O . GLY B 2 7 ? 4.763 -14.199 21.276 1.00 22.04 3 GLY B O 1
ATOM 1922 N N . ALA B 2 8 ? 4.610 -14.796 23.435 1.00 19.60 4 ALA B N 1
ATOM 1923 C CA . ALA B 2 8 ? 3.489 -13.900 23.733 1.00 18.33 4 ALA B CA 1
ATOM 1924 C C . ALA B 2 8 ? 3.866 -12.419 23.650 1.00 17.42 4 ALA B C 1
ATOM 1925 O O . ALA B 2 8 ? 5.025 -12.045 23.851 1.00 16.65 4 ALA B O 1
ATOM 1943 N N . ARG B 2 10 ? 4.729 -9.027 24.687 1.00 17.05 6 ARG B N 1
ATOM 1944 C CA . ARG B 2 10 ? 5.434 -8.733 25.933 1.00 17.89 6 ARG B CA 1
ATOM 1945 C C . ARG B 2 10 ? 6.457 -7.616 25.771 1.00 18.89 6 ARG B C 1
ATOM 1946 O O . ARG B 2 10 ? 6.876 -7.302 24.661 1.00 18.10 6 ARG B O 1
ATOM 1954 N N . HIS B 2 11 ? 6.863 -7.038 26.896 1.00 20.74 7 HIS B N 1
ATOM 1955 C CA . HIS B 2 11 ? 7.933 -6.048 26.912 1.00 22.46 7 HIS B CA 1
ATOM 1956 C C . HIS B 2 11 ? 9.289 -6.728 27.058 1.00 24.09 7 HIS B C 1
ATOM 1957 O O . HIS B 2 11 ? 9.429 -7.717 27.785 1.00 24.59 7 HIS B O 1
ATOM 1964 N N . ARG B 2 12 ? 10.282 -6.185 26.363 1.00 25.69 8 ARG B N 1
ATOM 1965 C CA . ARG B 2 12 ? 11.635 -6.723 26.379 1.00 27.63 8 ARG B CA 1
ATOM 1966 C C . ARG B 2 12 ? 12.299 -6.479 27.730 1.00 28.61 8 ARG B C 1
ATOM 1967 O O . ARG B 2 12 ? 12.229 -5.376 28.277 1.00 30.69 8 ARG B O 1
#

Secondary structure (DSSP, 8-state):
-HHHHHHHHT-SSEEEEE-GGGTGGGT---SSSS-SSS--S-GGGTSSHHHHHH-HHHHHHHHHHHHHHHHH----HHHHHHHHHHHTT-EEEEEE---S-HHHHTT--SEEETTEEEEEEEESSSS-EEE-SSPPPSSSPPB-TTT-PBEEEEEPPTTSPPPHHHHHHHHHHHHH-SEEEEES--S-BTTGGGHHHHHHHTT-EEEEE-SS--TTGGG-SEEE-S-HHHHHHHHHHHHHHHH-/-----B-

Radius of gyration: 18.28 Å; Cα contacts (8 Å, |Δi|>4): 509; chains: 2; bounding box: 48×35×48 Å

B-factor: mean 19.4, std 7.04, range [8.73, 49.47]

CATH classification: 3.40.50.1220 (+1 more: 3.30.1600.10)

Organism: Archaeoglobus fulgidus (strain ATCC 49558 / DSM 4304 / JCM 9628 / NBRC 100126 / VC-16) (NCBI:txid224325)

Solvent-accessible surface area: 11420 Å² total